Protein AF-A0A950X0Q5-F1 (afdb_monomer_lite)

Foldseek 3Di:
DDFPDVVVQVVCCVPPVDHVVVVDQALVNQLVVLLCVVVVQQAALDPFAPQLSCCSNVVDPFWFQQVPDWDQDPQATAAGDPVPQPDPRHDNDPVCSVPVHPPQQDAQDPLRHSHPRRNRDSDCNGGRCCLVVCPVPDPCSVVSRCCSVPNDGRDHPDPPPPPDPPPVVVVVPDDPDDDDDDDPPPPDD

pLDDT: mean 80.52, std 17.88, range [32.41, 95.5]

Secondary structure (DSSP, 8-state):
-----HHHHHHHHHHH---HHHHS--HHHHHHHHTTHHHHTTTS--SS-HHHHHHHTTS------GGGS--EETTEEEPSSTT---TT-EESSHHHHHHHS-GGGSSEETTEESSGGGTT---HHHHHHHHHTTTT--TTHHHHHHHHHHSPPPPPPS----TT---SSGGGS----------GGG---

Structure (mmCIF, N/CA/C/O backbone):
data_AF-A0A950X0Q5-F1
#
_entry.id   AF-A0A950X0Q5-F1
#
loop_
_atom_site.group_PDB
_atom_site.id
_atom_site.type_symbol
_atom_site.label_atom_id
_atom_site.label_alt_id
_atom_site.label_comp_id
_atom_site.label_asym_id
_atom_site.label_entity_id
_atom_site.label_seq_id
_atom_site.pdbx_PDB_ins_code
_atom_site.Cartn_x
_atom_site.Cartn_y
_atom_site.Cartn_z
_atom_site.occupancy
_atom_site.B_iso_or_equiv
_atom_site.auth_seq_id
_atom_site.auth_comp_id
_atom_site.auth_asym_id
_atom_site.auth_atom_id
_atom_site.pdbx_PDB_model_num
ATOM 1 N N . PRO A 1 1 ? -1.303 -5.803 10.609 1.00 42.00 1 PRO A N 1
ATOM 2 C CA . PRO A 1 1 ? -2.345 -6.532 9.845 1.00 42.00 1 PRO A CA 1
ATOM 3 C C . PRO A 1 1 ? -1.969 -8.013 9.782 1.00 42.00 1 PRO A C 1
ATOM 5 O O . PRO A 1 1 ? -0.996 -8.355 9.118 1.00 42.00 1 PRO A O 1
ATOM 8 N N . GLY A 1 2 ? -2.638 -8.858 10.571 1.00 42.12 2 GLY A N 1
ATOM 9 C CA . GLY A 1 2 ? -2.448 -10.306 10.475 1.00 42.12 2 GLY A CA 1
ATOM 10 C C . GLY A 1 2 ? -2.865 -10.755 9.081 1.00 42.12 2 GLY A C 1
ATOM 11 O O . GLY A 1 2 ? -3.949 -10.391 8.631 1.00 42.12 2 GLY A O 1
ATOM 12 N N . TYR A 1 3 ? -1.973 -11.440 8.375 1.00 54.09 3 TYR A N 1
ATOM 13 C CA . TYR A 1 3 ? -2.259 -11.941 7.036 1.00 54.09 3 TYR A CA 1
ATOM 14 C C . TYR A 1 3 ? -3.270 -13.065 7.119 1.00 54.09 3 TYR A C 1
ATOM 16 O O . TYR A 1 3 ? -3.324 -13.790 8.111 1.00 54.09 3 TYR A O 1
ATOM 24 N N . ASP A 1 4 ? -4.053 -13.176 6.059 1.00 58.44 4 ASP A N 1
ATOM 25 C CA . ASP A 1 4 ? -4.993 -14.250 5.816 1.00 58.44 4 ASP A CA 1
ATOM 26 C C . ASP A 1 4 ? -4.244 -15.591 5.705 1.00 58.44 4 ASP A C 1
ATOM 28 O O . ASP A 1 4 ? -3.868 -16.039 4.625 1.00 58.44 4 ASP A O 1
ATOM 32 N N . TYR A 1 5 ? -3.895 -16.172 6.852 1.00 70.19 5 TYR A N 1
ATOM 33 C CA . TYR A 1 5 ? -3.274 -17.483 6.933 1.00 70.19 5 TYR A CA 1
ATOM 34 C C . TYR A 1 5 ? -4.376 -18.507 7.164 1.00 70.19 5 TYR A C 1
ATOM 36 O O . TYR A 1 5 ? -4.903 -18.610 8.273 1.00 70.19 5 TYR A O 1
ATOM 44 N N . ASP A 1 6 ? -4.670 -19.322 6.153 1.00 74.88 6 ASP A N 1
ATOM 45 C CA . ASP A 1 6 ? -5.678 -20.388 6.238 1.00 74.88 6 ASP A CA 1
ATOM 46 C C . ASP A 1 6 ? -5.452 -21.328 7.424 1.00 74.88 6 ASP A C 1
ATOM 48 O O . ASP A 1 6 ? -6.395 -21.866 8.003 1.00 74.88 6 ASP A O 1
ATOM 52 N N . ALA A 1 7 ? -4.191 -21.547 7.801 1.00 78.88 7 ALA A N 1
ATOM 53 C CA . ALA A 1 7 ? -3.845 -22.308 8.994 1.00 78.88 7 ALA A CA 1
ATOM 54 C C . ALA A 1 7 ? -4.344 -21.612 10.269 1.00 78.88 7 ALA A C 1
ATOM 56 O O . ALA A 1 7 ? -5.014 -22.243 11.075 1.00 78.88 7 ALA A O 1
ATOM 57 N N . ALA A 1 8 ? -4.091 -20.310 10.421 1.00 79.56 8 ALA A N 1
ATOM 58 C CA . ALA A 1 8 ? -4.524 -19.547 11.587 1.00 79.56 8 ALA A CA 1
ATOM 59 C C . ALA A 1 8 ? -6.051 -19.374 11.633 1.00 79.56 8 ALA A C 1
A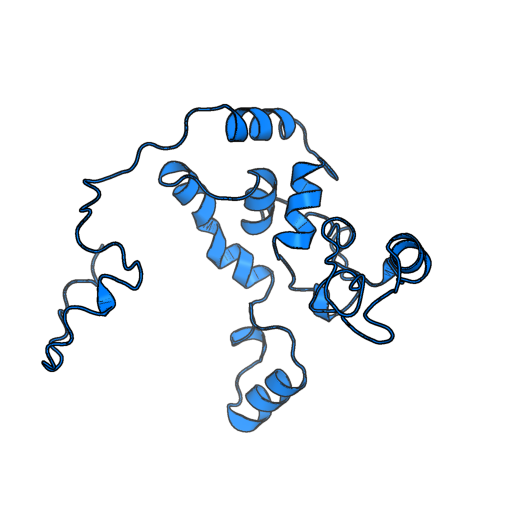TOM 61 O O . ALA A 1 8 ? -6.633 -19.467 12.707 1.00 79.56 8 ALA A O 1
ATOM 62 N N . LYS A 1 9 ? -6.719 -19.192 10.485 1.00 79.81 9 LYS A N 1
ATOM 63 C CA . LYS A 1 9 ? -8.191 -19.161 10.411 1.00 79.81 9 LYS A CA 1
ATOM 64 C C . LYS A 1 9 ? -8.816 -20.473 10.880 1.00 79.81 9 LYS A C 1
ATOM 66 O O . LYS A 1 9 ? -9.698 -20.458 11.736 1.00 79.81 9 LYS A O 1
ATOM 71 N N . ARG A 1 10 ? -8.343 -21.602 10.335 1.00 82.44 10 ARG A N 1
ATOM 72 C CA . ARG A 1 10 ? -8.805 -22.945 10.725 1.00 82.44 10 ARG A CA 1
ATOM 73 C C . ARG A 1 10 ? -8.560 -23.200 12.202 1.00 82.44 10 ARG A C 1
ATOM 75 O O . ARG A 1 10 ? -9.437 -23.704 12.889 1.00 82.44 10 ARG A O 1
ATOM 82 N N . ASP A 1 11 ? -7.396 -22.790 12.682 1.00 84.88 11 ASP A N 1
ATOM 83 C CA . ASP A 1 11 ? -7.005 -22.963 14.066 1.00 84.88 11 ASP A CA 1
ATOM 84 C C . ASP A 1 11 ? -7.860 -22.161 15.054 1.00 84.88 11 ASP A C 1
ATOM 86 O O . ASP A 1 11 ? -8.326 -22.698 16.057 1.00 84.88 11 ASP A O 1
ATOM 90 N N . MET A 1 12 ? -8.113 -20.886 14.747 1.00 82.69 12 MET A N 1
ATOM 91 C CA . MET A 1 12 ? -8.984 -20.007 15.535 1.00 82.69 12 MET A CA 1
ATOM 92 C C . MET A 1 12 ? -10.404 -20.570 15.617 1.00 82.69 12 MET A C 1
ATOM 94 O O . MET A 1 12 ? -10.971 -20.656 16.707 1.00 82.69 12 MET A O 1
ATOM 98 N N . ALA A 1 13 ? -10.951 -21.005 14.478 1.00 85.88 13 ALA A N 1
ATOM 99 C CA . ALA A 1 13 ? -12.279 -21.600 14.421 1.00 85.88 13 ALA A CA 1
ATOM 100 C C . ALA A 1 13 ? -12.339 -22.914 15.216 1.00 85.88 13 ALA A C 1
ATOM 102 O O . ALA A 1 13 ? -13.264 -23.120 15.996 1.00 85.88 13 ALA A O 1
ATOM 103 N N . GLN A 1 14 ? -11.333 -23.781 15.065 1.00 88.50 14 GLN A N 1
ATOM 104 C CA . GLN A 1 14 ? -11.307 -25.097 15.697 1.00 88.50 14 GLN A CA 1
ATOM 105 C C . GLN A 1 14 ? -11.052 -25.035 17.208 1.00 88.50 14 GLN A C 1
ATOM 107 O O . GLN A 1 14 ? -11.706 -25.755 17.959 1.00 88.50 14 GLN A O 1
ATOM 112 N N . ARG A 1 15 ? -10.089 -24.224 17.667 1.00 89.62 15 ARG A N 1
ATOM 113 C CA . ARG A 1 15 ? -9.697 -24.176 19.087 1.00 89.62 15 ARG A CA 1
ATOM 114 C C . ARG A 1 15 ? -10.511 -23.187 19.909 1.00 89.62 15 ARG A C 1
ATOM 116 O O . ARG A 1 15 ? -10.760 -23.458 21.078 1.00 89.62 15 ARG A O 1
ATOM 123 N N . LEU A 1 16 ? -10.857 -22.032 19.339 1.00 88.00 16 LEU A N 1
ATOM 124 C CA . LEU A 1 16 ? -11.474 -20.929 20.084 1.00 88.00 16 LEU A CA 1
ATOM 125 C C . LEU A 1 16 ? -12.934 -20.674 19.696 1.00 88.00 16 LEU A C 1
ATOM 127 O O . LEU A 1 16 ? -13.606 -19.924 20.396 1.00 88.00 16 LEU A O 1
ATOM 131 N N . GLY A 1 17 ? -13.431 -21.253 18.596 1.00 87.75 17 GLY A N 1
ATOM 132 C CA . GLY A 1 17 ? -14.788 -20.989 18.102 1.00 87.75 17 GLY A CA 1
ATOM 133 C C . GLY A 1 17 ? -15.017 -19.529 17.691 1.00 87.75 17 GLY A C 1
ATOM 134 O O . GLY A 1 17 ? -16.158 -19.081 17.615 1.00 87.75 17 GLY A O 1
ATOM 135 N N . ILE A 1 18 ? -13.940 -18.772 17.463 1.00 84.12 18 ILE A N 1
ATOM 136 C CA . ILE A 1 18 ? -13.997 -17.358 17.087 1.00 84.12 18 ILE A CA 1
ATOM 137 C C . ILE A 1 18 ? -14.064 -17.268 15.565 1.00 84.12 18 ILE A C 1
ATOM 139 O O . ILE A 1 18 ? -13.265 -17.896 14.867 1.00 84.12 18 ILE A O 1
ATOM 143 N N . ASP A 1 19 ? -14.989 -16.453 15.053 1.00 81.00 19 ASP A N 1
ATOM 144 C CA . ASP A 1 19 ? -15.024 -16.101 13.635 1.00 81.00 19 ASP A CA 1
ATOM 145 C C . ASP A 1 19 ? -13.694 -15.431 13.241 1.00 81.00 19 ASP A C 1
ATOM 147 O O . ASP A 1 19 ? -13.335 -14.399 13.821 1.00 81.00 19 ASP A O 1
ATOM 151 N N . PRO A 1 20 ? -12.957 -15.960 12.247 1.00 73.56 20 PRO A N 1
ATOM 152 C CA . PRO A 1 20 ? -11.718 -15.350 11.791 1.00 73.56 20 PRO A CA 1
ATOM 153 C C . PRO A 1 20 ? -11.839 -13.860 11.445 1.00 73.56 20 PRO A C 1
ATOM 155 O O . PRO A 1 20 ? -10.871 -13.116 11.625 1.00 73.56 20 PRO A O 1
ATOM 158 N N . SER A 1 21 ? -13.010 -13.390 11.002 1.00 73.38 21 SER A N 1
ATOM 159 C CA . SER A 1 21 ? -13.227 -11.968 10.699 1.00 73.38 21 SER A CA 1
ATOM 160 C C . SER A 1 21 ? -13.093 -11.047 11.924 1.00 73.38 21 SER A C 1
ATOM 162 O O . SER A 1 21 ? -12.737 -9.877 11.776 1.00 73.38 21 SER A O 1
ATOM 164 N N . ALA A 1 22 ? -13.309 -11.574 13.135 1.00 75.44 22 ALA A N 1
ATOM 165 C CA . ALA A 1 22 ? -13.161 -10.842 14.392 1.00 75.44 22 ALA A CA 1
ATOM 166 C C . ALA A 1 22 ? -11.693 -10.685 14.825 1.00 75.44 22 ALA A C 1
ATOM 168 O O . ALA A 1 22 ? -11.366 -9.795 15.611 1.00 75.44 22 ALA A O 1
ATOM 169 N N . PHE A 1 23 ? -10.803 -11.537 14.314 1.00 75.44 23 PHE A N 1
ATOM 170 C CA . PHE A 1 23 ? -9.382 -11.538 14.659 1.00 75.44 23 PHE A CA 1
ATOM 171 C C . PHE A 1 23 ? -8.515 -10.867 13.585 1.00 75.44 23 PHE A C 1
ATOM 173 O O . PHE A 1 23 ? -7.579 -10.123 13.898 1.00 75.44 23 PHE A O 1
ATOM 180 N N . PHE A 1 24 ? -8.817 -11.109 12.308 1.00 78.38 24 PHE A N 1
ATOM 181 C CA . PHE A 1 24 ? -8.060 -10.543 11.198 1.00 78.38 24 PHE A CA 1
ATOM 182 C C . PHE A 1 24 ? -8.489 -9.115 10.876 1.00 78.38 24 PHE A C 1
ATOM 184 O O . PHE A 1 24 ? -9.649 -8.725 10.982 1.00 78.38 24 PHE A O 1
ATOM 191 N N . LEU A 1 25 ? -7.516 -8.310 10.448 1.00 82.81 25 LEU A N 1
ATOM 192 C CA . LEU A 1 25 ? -7.775 -6.931 10.073 1.00 82.81 25 LEU A CA 1
ATOM 193 C C . LEU A 1 25 ? -8.406 -6.892 8.677 1.00 82.81 25 LEU A C 1
ATOM 195 O O . LEU A 1 25 ? -7.700 -6.933 7.672 1.00 82.81 25 LEU A O 1
ATOM 199 N N . THR A 1 26 ? -9.730 -6.794 8.623 1.00 88.75 26 THR A N 1
ATOM 200 C CA . THR A 1 26 ? -10.462 -6.568 7.371 1.00 88.75 26 THR A CA 1
ATOM 201 C C . THR A 1 26 ? -10.236 -5.150 6.842 1.00 88.75 26 THR A C 1
ATOM 203 O O . THR A 1 26 ? -9.905 -4.233 7.609 1.00 88.75 26 THR A O 1
ATOM 206 N N . ARG A 1 27 ? -10.477 -4.926 5.544 1.00 89.81 27 ARG A N 1
ATOM 207 C CA . ARG A 1 27 ? -10.422 -3.584 4.934 1.00 89.81 27 ARG A CA 1
ATOM 208 C C . ARG A 1 27 ? -11.331 -2.595 5.671 1.00 89.81 27 ARG A C 1
ATOM 210 O O . ARG A 1 27 ? -10.893 -1.512 6.047 1.00 89.81 27 ARG A O 1
ATOM 217 N N . ARG A 1 28 ? -12.565 -3.015 5.975 1.00 90.31 28 ARG A N 1
ATOM 218 C CA . ARG A 1 28 ? -13.533 -2.229 6.758 1.00 90.31 28 ARG A CA 1
ATOM 219 C C . ARG A 1 28 ? -12.992 -1.874 8.145 1.00 90.31 28 ARG A C 1
ATOM 221 O O . ARG A 1 28 ? -12.987 -0.703 8.507 1.00 90.31 28 ARG A O 1
ATOM 228 N N . SER A 1 29 ? -12.465 -2.854 8.883 1.00 89.88 29 SER A N 1
ATOM 229 C CA . SER A 1 29 ? -11.899 -2.603 10.218 1.00 89.88 29 SER A CA 1
ATOM 230 C C . SER A 1 29 ? -10.680 -1.672 10.181 1.00 89.88 29 SER A C 1
ATOM 232 O O . SER A 1 29 ? -10.440 -0.917 11.121 1.00 89.88 29 SER A O 1
ATOM 234 N N . THR A 1 30 ? -9.908 -1.696 9.088 1.00 91.50 30 THR A N 1
ATOM 235 C CA . THR A 1 30 ? -8.793 -0.766 8.866 1.00 91.50 30 THR A CA 1
ATOM 236 C C . THR A 1 30 ? -9.320 0.655 8.709 1.00 91.50 30 THR A C 1
ATOM 238 O O . THR A 1 30 ? -8.867 1.549 9.420 1.00 91.50 30 THR A O 1
ATOM 241 N N . ILE A 1 31 ? -10.320 0.853 7.849 1.00 93.38 31 ILE A N 1
ATOM 242 C CA . ILE A 1 31 ? -10.957 2.158 7.635 1.00 93.38 31 ILE A CA 1
ATOM 243 C C . ILE A 1 31 ? -11.521 2.718 8.941 1.00 93.38 31 ILE A C 1
ATOM 245 O O . ILE A 1 31 ? -11.259 3.871 9.275 1.00 93.38 31 ILE A O 1
ATOM 249 N N . GLU A 1 32 ? -12.226 1.898 9.720 1.00 92.75 32 GLU A N 1
ATOM 250 C CA . GLU A 1 32 ? -12.770 2.299 11.023 1.00 92.75 32 GLU A CA 1
ATOM 251 C C . GLU A 1 32 ? -11.665 2.749 11.988 1.00 92.75 32 GLU A C 1
ATOM 253 O O . GLU A 1 32 ? -11.772 3.810 12.605 1.00 92.75 32 GLU A O 1
ATOM 258 N N . LYS A 1 33 ? -10.554 2.003 12.066 1.00 91.06 33 LYS A N 1
ATOM 259 C CA . LYS A 1 33 ? -9.400 2.369 12.906 1.00 91.06 33 LYS A CA 1
ATOM 260 C C . LYS A 1 33 ? -8.751 3.681 12.477 1.00 91.06 33 LYS A C 1
ATOM 262 O O . LYS A 1 33 ? -8.327 4.460 13.329 1.00 91.06 33 LYS A O 1
ATOM 267 N N . PHE A 1 34 ? -8.664 3.932 11.174 1.00 92.12 34 PHE A N 1
ATOM 268 C CA . PHE A 1 34 ? -8.028 5.131 10.635 1.00 92.12 34 PHE A CA 1
ATOM 269 C C . PHE A 1 34 ? -9.000 6.290 10.391 1.00 92.12 34 PHE A C 1
ATOM 271 O O . PHE A 1 34 ? -8.545 7.364 10.005 1.00 92.12 34 PHE A O 1
ATOM 278 N N . ALA A 1 35 ? -10.296 6.155 10.685 1.00 89.88 35 ALA A N 1
ATOM 279 C CA . ALA A 1 35 ? -11.301 7.198 10.450 1.00 89.88 35 ALA A CA 1
ATOM 280 C C . ALA A 1 35 ? -10.929 8.553 11.087 1.00 89.88 35 ALA A C 1
ATOM 282 O O . ALA A 1 35 ? -11.183 9.617 10.520 1.00 89.88 35 ALA A O 1
ATOM 283 N N . THR A 1 36 ? -10.251 8.531 12.240 1.00 85.06 36 THR A N 1
ATOM 284 C CA . THR A 1 36 ? -9.807 9.745 12.946 1.00 85.06 36 THR A CA 1
ATOM 285 C C . THR A 1 36 ? -8.408 10.230 12.544 1.00 85.06 36 THR A C 1
ATOM 287 O O . THR A 1 36 ? -7.989 11.301 12.996 1.00 85.06 36 THR A O 1
ATOM 290 N N . ALA A 1 37 ? -7.700 9.533 11.647 1.00 84.81 37 ALA A N 1
ATOM 291 C CA . ALA A 1 37 ? -6.312 9.830 11.274 1.00 84.81 37 ALA A CA 1
ATOM 292 C C . ALA A 1 37 ? -6.134 11.238 10.683 1.00 84.81 37 ALA A C 1
ATOM 294 O O . ALA A 1 37 ? -5.124 11.902 10.922 1.00 84.81 37 ALA A O 1
ATOM 295 N N . LYS A 1 38 ? -7.153 11.771 9.998 1.00 77.56 38 LYS A N 1
ATOM 296 C CA . LYS A 1 38 ? -7.141 13.158 9.500 1.00 77.56 38 LYS A CA 1
ATOM 297 C C . LYS A 1 38 ? -6.983 14.185 10.629 1.00 77.56 38 LYS A C 1
ATOM 299 O O . LYS A 1 38 ? -6.347 15.222 10.442 1.00 77.56 38 LYS A O 1
ATOM 304 N N . SER A 1 39 ? -7.535 13.905 11.811 1.00 83.81 39 SER A N 1
ATOM 305 C CA . SER A 1 39 ? -7.371 14.767 12.988 1.00 83.81 39 SER A CA 1
ATOM 306 C C . SER A 1 39 ? -5.938 14.734 13.528 1.00 83.81 39 SER A C 1
ATOM 308 O O . SER A 1 39 ? -5.448 15.750 14.027 1.00 83.81 39 SER A O 1
ATOM 310 N N . TRP A 1 40 ? -5.240 13.606 13.370 1.00 85.56 40 TRP A N 1
ATOM 311 C CA . TRP A 1 40 ? -3.844 13.448 13.771 1.00 85.56 40 TRP A CA 1
ATOM 312 C C . TRP A 1 40 ? -2.914 14.258 12.877 1.00 85.56 40 TRP A C 1
ATOM 314 O O . TRP A 1 40 ? -1.998 14.879 13.399 1.00 85.56 40 TRP A O 1
ATOM 324 N N . GLY A 1 41 ? -3.209 14.379 11.579 1.00 83.06 41 GLY A N 1
ATOM 325 C CA . GLY A 1 41 ? -2.459 15.243 10.654 1.00 83.06 41 GLY A CA 1
ATOM 326 C C . GLY A 1 41 ? -2.468 16.734 11.021 1.00 83.06 41 GLY A C 1
ATOM 327 O O . GLY A 1 41 ? -1.627 17.488 10.547 1.00 83.06 41 GLY A O 1
ATOM 328 N N . ARG A 1 42 ? -3.383 17.176 11.898 1.00 83.31 42 ARG A N 1
ATOM 329 C CA . ARG A 1 42 ? -3.377 18.535 12.478 1.00 83.31 42 ARG A CA 1
ATOM 330 C C . ARG A 1 42 ? -2.486 18.664 13.714 1.00 83.31 42 ARG A C 1
ATOM 332 O O . ARG A 1 42 ? -2.220 19.780 14.150 1.00 83.31 42 ARG A O 1
ATOM 339 N N . ARG A 1 43 ? -2.104 17.542 14.325 1.00 85.00 43 ARG A N 1
ATOM 340 C CA . ARG A 1 43 ? -1.319 17.469 15.566 1.00 85.00 43 ARG A CA 1
ATOM 341 C C . ARG A 1 43 ? 0.115 17.008 15.305 1.00 85.00 43 ARG A C 1
ATOM 343 O O . ARG A 1 43 ? 1.017 17.447 16.006 1.00 85.00 43 ARG A O 1
ATOM 350 N N . PHE A 1 44 ? 0.311 16.157 14.300 1.00 86.69 44 PHE A N 1
ATOM 351 C CA . PHE A 1 44 ? 1.565 15.474 14.011 1.00 86.69 44 PHE A CA 1
ATOM 352 C C . PHE A 1 44 ? 1.882 15.506 12.511 1.00 86.69 44 PHE A C 1
ATOM 354 O O . PHE A 1 44 ? 0.963 15.428 11.688 1.00 86.69 44 PHE A O 1
ATOM 361 N N . PRO A 1 45 ? 3.171 15.574 12.133 1.00 86.25 45 PRO A N 1
ATOM 362 C CA . PRO A 1 45 ? 3.595 15.352 10.759 1.00 86.25 45 PRO A CA 1
ATOM 363 C C . PRO A 1 45 ? 3.462 13.859 10.427 1.00 86.25 45 PRO A C 1
ATOM 365 O O . PRO A 1 45 ? 4.327 13.055 10.765 1.00 86.25 45 PRO A O 1
ATOM 368 N N . LEU A 1 46 ? 2.352 13.477 9.797 1.00 87.12 46 LEU A N 1
ATOM 369 C CA . LEU A 1 46 ? 2.140 12.100 9.358 1.00 87.12 46 LEU A CA 1
ATOM 370 C C . LEU A 1 46 ? 3.009 11.769 8.137 1.00 87.12 46 LEU A C 1
ATOM 372 O O . LEU A 1 46 ? 3.200 12.607 7.254 1.00 87.12 46 LEU A O 1
ATOM 376 N N . PHE A 1 47 ? 3.495 10.530 8.085 1.00 87.88 47 PHE A N 1
ATOM 377 C CA . PHE A 1 47 ? 4.174 9.973 6.915 1.00 87.88 47 PHE A CA 1
ATOM 378 C C . PHE A 1 47 ? 3.156 9.462 5.891 1.00 87.88 47 PHE A C 1
ATOM 380 O O . PHE A 1 47 ? 2.127 8.910 6.268 1.00 87.88 47 PHE A O 1
ATOM 387 N N . GLY A 1 48 ? 3.451 9.626 4.604 1.00 89.69 48 GLY A N 1
ATOM 388 C CA . GLY A 1 48 ? 2.562 9.245 3.504 1.00 89.69 48 GLY A CA 1
ATOM 389 C C . GLY A 1 48 ? 1.725 10.409 2.971 1.00 89.69 48 GLY A C 1
ATOM 390 O O . GLY A 1 48 ? 1.360 11.333 3.706 1.00 89.69 48 GLY A O 1
ATOM 391 N N . THR A 1 49 ? 1.441 10.369 1.675 1.00 92.88 49 THR A N 1
ATOM 392 C CA . THR A 1 49 ? 0.708 11.405 0.944 1.00 92.88 49 THR A CA 1
ATOM 393 C C . THR A 1 49 ? -0.710 11.603 1.491 1.00 92.88 49 THR A C 1
ATOM 395 O O . THR A 1 49 ? -1.353 10.651 1.944 1.00 92.88 49 THR A O 1
ATOM 398 N N . PRO A 1 50 ? -1.282 12.821 1.397 1.00 92.75 50 PRO A N 1
ATOM 399 C CA . PRO A 1 50 ? -2.673 13.065 1.785 1.00 92.75 50 PRO A CA 1
ATOM 400 C C . PRO A 1 50 ? -3.666 12.140 1.070 1.00 92.75 50 PRO A C 1
ATOM 402 O O . PRO A 1 50 ? -4.684 11.765 1.643 1.00 92.75 50 PRO A O 1
ATOM 405 N N . ILE A 1 51 ? -3.352 11.744 -0.164 1.00 95.12 51 ILE A N 1
ATOM 406 C CA . ILE A 1 51 ? -4.174 10.856 -0.985 1.00 95.12 51 ILE A CA 1
ATOM 407 C C . ILE A 1 51 ? -4.184 9.433 -0.406 1.00 95.12 51 ILE A C 1
ATOM 409 O O . ILE A 1 51 ? -5.245 8.816 -0.319 1.00 95.12 51 ILE A O 1
ATOM 413 N N . TYR A 1 52 ? -3.039 8.918 0.046 1.00 94.94 52 TYR A N 1
ATOM 414 C CA . TYR A 1 52 ? -2.989 7.628 0.734 1.00 94.94 52 TYR A CA 1
ATOM 415 C C . TYR A 1 52 ? -3.738 7.658 2.074 1.00 94.94 52 TYR A C 1
ATOM 417 O O . TYR A 1 52 ? -4.422 6.699 2.428 1.00 94.94 52 TYR A O 1
ATOM 425 N N . TRP A 1 53 ? -3.715 8.782 2.793 1.00 93.88 53 TRP A N 1
ATOM 426 C CA . TRP A 1 53 ? -4.538 8.945 3.996 1.00 93.88 53 TRP A CA 1
ATOM 427 C C . TRP A 1 53 ? -6.039 8.991 3.694 1.00 93.88 53 TRP A C 1
ATOM 429 O O . TRP A 1 53 ? -6.833 8.427 4.447 1.00 93.88 53 TRP A O 1
ATOM 439 N N . GLU A 1 54 ? -6.454 9.613 2.588 1.00 94.19 54 GLU A N 1
ATOM 440 C CA . GLU A 1 54 ? -7.844 9.545 2.112 1.00 94.19 54 GLU A CA 1
ATOM 441 C C . GLU A 1 54 ? -8.265 8.105 1.808 1.00 94.19 54 GLU A C 1
ATOM 443 O O . GLU A 1 54 ? -9.391 7.722 2.112 1.00 94.19 54 GLU A O 1
ATOM 448 N N . PHE A 1 55 ? -7.355 7.298 1.268 1.00 95.06 55 PHE A N 1
ATOM 449 C CA . PHE A 1 55 ? -7.577 5.874 1.051 1.00 95.06 55 PHE A CA 1
ATOM 450 C C . PHE A 1 55 ? -7.721 5.094 2.364 1.00 95.06 55 PHE A C 1
ATOM 452 O O . PHE A 1 55 ? -8.712 4.395 2.560 1.00 95.06 55 PHE A O 1
ATOM 459 N N . LEU A 1 56 ? -6.790 5.274 3.308 1.00 94.50 56 LEU A N 1
ATOM 460 C CA . LEU A 1 56 ? -6.845 4.619 4.622 1.00 94.50 56 LEU A CA 1
ATOM 461 C C . LEU A 1 56 ? -8.095 4.982 5.426 1.00 94.50 56 LEU A C 1
ATOM 463 O O . LEU A 1 56 ? -8.58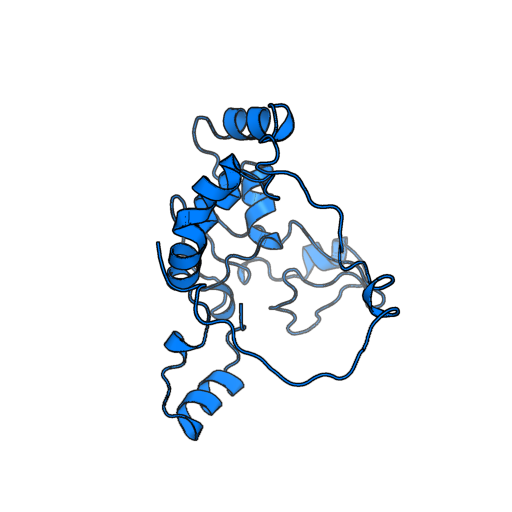6 4.166 6.193 1.00 94.50 56 LEU A O 1
ATOM 467 N N . THR A 1 57 ? -8.606 6.198 5.250 1.00 93.75 57 THR A N 1
ATOM 468 C CA . THR A 1 57 ? -9.823 6.690 5.915 1.00 93.75 57 THR A CA 1
ATOM 469 C C . THR A 1 57 ? -11.106 6.345 5.152 1.00 93.75 57 THR A C 1
ATOM 471 O O . THR A 1 57 ? -12.183 6.747 5.582 1.00 93.75 57 THR A O 1
ATOM 474 N N . GLY A 1 58 ? -11.019 5.622 4.029 1.00 93.62 58 GLY A N 1
ATOM 475 C CA . GLY A 1 58 ? -12.177 5.199 3.234 1.00 93.62 58 GLY A CA 1
ATOM 476 C C . GLY A 1 58 ? -12.826 6.298 2.384 1.00 93.62 58 GLY A C 1
ATOM 477 O O . GLY A 1 58 ? -13.879 6.074 1.799 1.00 93.62 58 GLY A O 1
ATOM 478 N N . ASN A 1 59 ? -12.209 7.478 2.262 1.00 93.38 59 ASN A N 1
ATOM 479 C CA . ASN A 1 59 ? -12.714 8.582 1.428 1.00 93.38 59 ASN A CA 1
ATOM 480 C C . ASN A 1 59 ? -12.499 8.349 -0.083 1.00 93.38 59 ASN A C 1
ATOM 482 O O . ASN A 1 59 ? -13.008 9.090 -0.935 1.00 93.38 59 ASN A O 1
ATOM 486 N N . ARG A 1 60 ? -11.695 7.345 -0.436 1.00 92.94 60 ARG A N 1
ATOM 487 C CA . ARG A 1 60 ? -11.450 6.912 -1.811 1.00 92.94 60 ARG A CA 1
ATOM 488 C C . ARG A 1 60 ? -10.931 5.486 -1.836 1.00 92.94 60 ARG A C 1
ATOM 490 O O . ARG A 1 60 ? -10.327 5.039 -0.868 1.00 92.94 60 ARG A O 1
ATOM 497 N N . ASP A 1 61 ? -11.086 4.836 -2.979 1.00 93.56 61 ASP A N 1
ATOM 498 C CA . ASP A 1 61 ? -10.352 3.616 -3.285 1.00 93.56 61 ASP A CA 1
ATOM 499 C C . ASP A 1 61 ? -9.155 3.935 -4.191 1.00 93.56 61 ASP A C 1
ATOM 501 O O . ASP A 1 61 ? -9.151 4.946 -4.905 1.00 93.56 61 ASP A O 1
ATOM 505 N N . LEU A 1 62 ? -8.121 3.103 -4.111 1.00 95.25 62 LEU A N 1
ATOM 506 C CA . LEU A 1 62 ? -6.908 3.195 -4.917 1.00 95.25 62 LEU A CA 1
ATOM 507 C C . LEU A 1 62 ? -6.581 1.811 -5.466 1.00 95.25 62 LEU A C 1
ATOM 509 O O . LEU A 1 62 ? -6.762 0.808 -4.781 1.00 95.25 62 LEU A O 1
ATOM 513 N N . THR A 1 63 ? -6.035 1.773 -6.674 1.00 95.06 63 THR A N 1
ATOM 514 C CA . THR A 1 63 ? -5.482 0.568 -7.285 1.00 95.06 63 THR A CA 1
ATOM 515 C C . THR A 1 63 ? -4.087 0.305 -6.726 1.00 95.06 63 THR A C 1
ATOM 517 O O . THR A 1 63 ? -3.282 1.222 -6.565 1.00 95.06 63 THR A O 1
ATOM 520 N N . CYS A 1 64 ? -3.778 -0.951 -6.419 1.00 93.56 64 CYS A N 1
ATOM 521 C CA . CYS A 1 64 ? -2.457 -1.345 -5.938 1.00 93.56 64 CYS A CA 1
ATOM 522 C C . CYS A 1 64 ? -1.409 -1.248 -7.061 1.00 93.56 64 CYS A C 1
ATOM 524 O O . CYS A 1 64 ? -1.558 -1.866 -8.112 1.00 93.56 64 CYS A O 1
ATOM 526 N N . SER A 1 65 ? -0.311 -0.531 -6.821 1.00 93.25 65 SER A N 1
ATOM 527 C CA . SER A 1 65 ? 0.867 -0.500 -7.696 1.00 93.25 65 SER A CA 1
ATOM 528 C C . SER A 1 65 ? 1.946 -1.448 -7.168 1.00 93.25 65 SER A C 1
ATOM 530 O O . SER A 1 65 ? 3.007 -1.017 -6.720 1.00 93.25 65 SER A O 1
ATOM 532 N N . ALA A 1 66 ? 1.679 -2.758 -7.201 1.00 89.25 66 ALA A N 1
ATOM 533 C CA . ALA A 1 66 ? 2.574 -3.781 -6.639 1.00 89.25 66 ALA A CA 1
ATOM 534 C C . ALA A 1 66 ? 4.001 -3.757 -7.233 1.00 89.25 66 ALA A C 1
ATOM 536 O O . ALA A 1 66 ? 4.963 -4.131 -6.565 1.00 89.25 66 ALA A O 1
ATOM 537 N N . TRP A 1 67 ? 4.140 -3.270 -8.467 1.00 87.38 67 TRP A N 1
ATOM 538 C CA . TRP A 1 67 ? 5.394 -3.109 -9.209 1.00 87.38 67 TRP A CA 1
ATOM 539 C C . TRP A 1 67 ? 6.269 -1.938 -8.746 1.00 87.38 67 TRP A C 1
ATOM 541 O O . TRP A 1 67 ? 7.420 -1.849 -9.164 1.00 87.38 67 TRP A O 1
ATOM 551 N N . ALA A 1 68 ? 5.755 -1.018 -7.926 1.00 89.44 68 ALA A N 1
ATOM 552 C CA . ALA A 1 68 ? 6.423 0.260 -7.687 1.00 89.44 68 ALA A CA 1
ATOM 553 C C . ALA A 1 68 ? 7.576 0.198 -6.672 1.00 89.44 68 ALA A C 1
ATOM 555 O O . ALA A 1 68 ? 8.457 1.054 -6.704 1.00 89.44 68 ALA A O 1
ATOM 556 N N . ILE A 1 69 ? 7.586 -0.796 -5.775 1.00 87.62 69 ILE A N 1
ATOM 557 C CA . ILE A 1 69 ? 8.632 -0.954 -4.747 1.00 87.62 69 ILE A CA 1
ATOM 558 C C . ILE A 1 69 ? 9.174 -2.398 -4.751 1.00 87.62 69 ILE A C 1
ATOM 560 O O . ILE A 1 69 ? 8.958 -3.153 -3.797 1.00 87.62 69 ILE A O 1
ATOM 564 N N . PRO A 1 70 ? 9.859 -2.829 -5.827 1.00 87.75 70 PRO A N 1
ATOM 565 C CA . PRO A 1 70 ? 10.531 -4.120 -5.848 1.00 87.75 70 PRO A CA 1
ATOM 566 C C . PRO A 1 70 ? 11.767 -4.078 -4.943 1.00 87.75 70 PRO A C 1
ATOM 568 O O . PRO A 1 70 ? 12.465 -3.070 -4.850 1.00 87.75 70 PRO A O 1
ATOM 571 N N . THR A 1 71 ? 12.053 -5.186 -4.261 1.00 89.56 71 THR A N 1
ATOM 572 C CA . THR A 1 71 ? 13.194 -5.289 -3.336 1.00 89.56 71 THR A CA 1
ATOM 573 C C . THR A 1 71 ? 14.264 -6.203 -3.918 1.00 89.56 71 THR A C 1
ATOM 575 O O . THR A 1 71 ? 13.961 -7.327 -4.312 1.00 89.56 71 THR A O 1
ATOM 578 N N . ARG A 1 72 ? 15.528 -5.768 -3.907 1.00 91.94 72 ARG A N 1
ATOM 579 C CA . ARG A 1 72 ? 16.684 -6.628 -4.198 1.00 91.94 72 ARG A CA 1
ATOM 580 C C . ARG A 1 72 ? 17.351 -7.059 -2.893 1.00 91.94 72 ARG A C 1
ATOM 582 O O . ARG A 1 72 ? 17.641 -6.221 -2.046 1.00 91.94 72 ARG A O 1
ATOM 589 N N . ASN A 1 73 ? 17.599 -8.352 -2.734 1.00 91.62 73 ASN A N 1
ATOM 590 C CA . ASN A 1 73 ? 18.322 -8.928 -1.598 1.00 91.62 73 ASN A CA 1
ATOM 591 C C . ASN A 1 73 ? 19.387 -9.926 -2.090 1.00 91.62 73 ASN A C 1
ATOM 593 O O . ASN A 1 73 ? 19.643 -10.022 -3.291 1.00 91.62 73 ASN A O 1
ATOM 597 N N . VAL A 1 74 ? 20.017 -10.659 -1.166 1.00 93.75 74 VAL A N 1
ATOM 598 C CA . VAL A 1 74 ? 21.079 -11.639 -1.472 1.00 93.75 74 VAL A CA 1
ATOM 599 C C . VAL A 1 74 ? 20.634 -12.761 -2.419 1.00 93.75 74 VAL A C 1
ATOM 601 O O . VAL A 1 74 ? 21.463 -13.300 -3.139 1.00 93.75 74 VAL A O 1
ATOM 604 N N . MET A 1 75 ? 19.336 -13.070 -2.469 1.00 91.19 75 MET A N 1
ATOM 605 C CA . MET A 1 75 ? 18.757 -14.068 -3.375 1.00 91.19 75 MET A CA 1
ATOM 606 C C . MET A 1 75 ? 18.369 -13.479 -4.744 1.00 91.19 75 MET A C 1
ATOM 608 O O . MET A 1 75 ? 17.868 -14.203 -5.597 1.00 91.19 75 MET A O 1
ATOM 612 N N . GLY A 1 76 ? 18.571 -12.175 -4.968 1.00 93.38 76 GLY A N 1
ATOM 613 C CA . GLY A 1 76 ? 18.230 -11.478 -6.211 1.00 93.38 76 GLY A CA 1
ATOM 614 C C . GLY A 1 76 ? 17.067 -10.493 -6.069 1.00 93.38 76 GLY A C 1
ATOM 615 O O . GLY A 1 76 ? 16.785 -9.967 -4.988 1.00 93.38 76 GLY A O 1
ATOM 616 N N . TRP A 1 77 ? 16.412 -10.197 -7.189 1.00 93.31 77 TRP A N 1
ATOM 617 C CA . TRP A 1 77 ? 15.229 -9.341 -7.271 1.00 93.31 77 TRP A CA 1
ATOM 618 C C . TRP A 1 77 ? 13.995 -10.109 -6.838 1.00 93.31 77 TRP A C 1
ATOM 620 O O . TRP A 1 77 ? 13.612 -11.070 -7.487 1.00 93.31 77 TRP A O 1
ATOM 630 N N . LYS A 1 78 ? 13.366 -9.703 -5.743 1.00 90.81 78 LYS A N 1
ATOM 631 C CA . LYS A 1 78 ? 12.173 -10.361 -5.219 1.00 90.81 78 LYS A CA 1
ATOM 632 C C . LYS A 1 78 ? 10.941 -9.990 -6.050 1.00 90.81 78 LYS A C 1
ATOM 634 O O . LYS A 1 78 ? 10.763 -8.818 -6.378 1.00 90.81 78 LYS A O 1
ATOM 639 N N . ALA A 1 79 ? 10.070 -10.967 -6.302 1.00 88.94 79 ALA A N 1
ATOM 640 C CA . ALA A 1 79 ? 8.729 -10.744 -6.837 1.00 88.94 79 ALA A CA 1
ATOM 641 C C . ALA A 1 79 ? 7.978 -9.651 -6.037 1.00 88.94 79 ALA A C 1
ATOM 643 O O . ALA A 1 79 ? 8.204 -9.506 -4.826 1.00 88.94 79 ALA A O 1
ATOM 644 N N . PRO A 1 80 ? 7.100 -8.868 -6.688 1.00 85.06 80 PRO A N 1
ATOM 645 C CA . PRO A 1 80 ? 6.354 -7.801 -6.026 1.00 85.06 80 PRO A CA 1
ATOM 646 C C . PRO A 1 80 ? 5.513 -8.349 -4.869 1.00 85.06 80 PRO A C 1
ATOM 648 O O . PRO A 1 80 ? 4.994 -9.457 -4.940 1.00 85.06 80 PRO A O 1
ATOM 651 N N . CYS A 1 81 ? 5.335 -7.538 -3.822 1.00 82.00 81 CYS A N 1
ATOM 652 C CA . CYS A 1 81 ? 4.579 -7.888 -2.616 1.00 82.00 81 CYS A CA 1
ATOM 653 C C . CYS A 1 81 ? 5.194 -9.054 -1.810 1.00 82.00 81 CYS A C 1
ATOM 655 O O . CYS A 1 81 ? 5.075 -10.233 -2.135 1.00 82.00 81 CYS A O 1
ATOM 657 N N . TYR A 1 82 ? 5.793 -8.727 -0.662 1.00 74.12 82 TYR A N 1
ATOM 658 C CA . TYR A 1 82 ? 6.415 -9.707 0.235 1.00 74.12 82 TYR A CA 1
ATOM 659 C C . TYR A 1 82 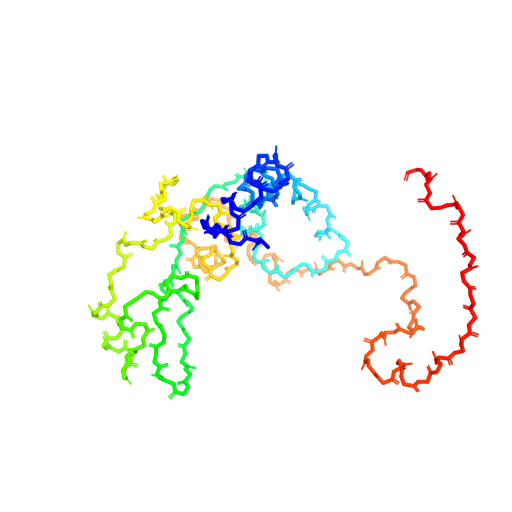? 5.451 -10.760 0.803 1.00 74.12 82 TYR A C 1
ATOM 661 O O . TYR A 1 8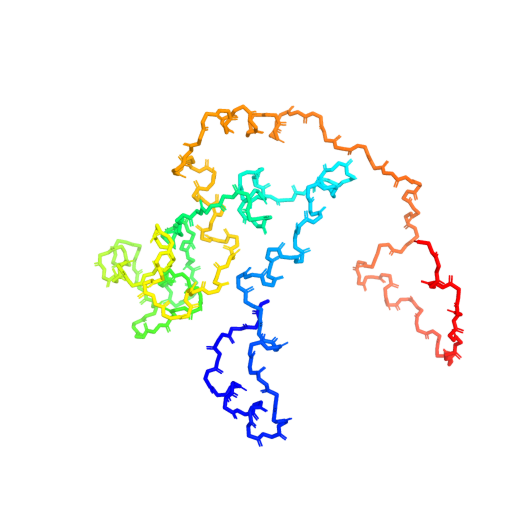2 ? 5.911 -11.772 1.323 1.00 74.12 82 TYR A O 1
ATOM 669 N N . PHE A 1 83 ? 4.143 -10.555 0.647 1.00 74.06 83 PHE A N 1
ATOM 670 C CA . PHE A 1 83 ? 3.087 -11.488 1.045 1.00 74.06 83 PHE A CA 1
ATOM 671 C C . PHE A 1 83 ? 2.721 -12.528 -0.008 1.00 74.06 83 PHE A C 1
ATOM 673 O O . PHE A 1 83 ? 2.061 -13.506 0.315 1.00 74.06 83 PHE A O 1
ATOM 680 N N . LEU A 1 84 ? 3.122 -12.309 -1.259 1.00 79.44 84 LEU A N 1
ATOM 681 C CA . LEU A 1 84 ? 2.720 -13.107 -2.418 1.00 79.44 84 LEU A CA 1
ATOM 682 C C . LEU A 1 84 ? 3.947 -13.719 -3.095 1.00 79.44 84 LEU A C 1
ATOM 684 O O . LEU A 1 84 ? 4.116 -13.672 -4.313 1.00 79.44 84 LEU A O 1
ATOM 688 N N . THR A 1 85 ? 4.866 -14.230 -2.277 1.00 76.00 85 THR A N 1
ATOM 689 C CA . THR A 1 85 ? 6.111 -14.838 -2.759 1.00 76.00 85 THR A CA 1
ATOM 690 C C . THR A 1 85 ? 5.905 -16.326 -2.986 1.00 76.00 85 THR A C 1
ATOM 692 O O . THR A 1 85 ? 6.442 -17.151 -2.252 1.00 76.00 85 THR A O 1
ATOM 695 N N . ASP A 1 86 ? 5.118 -16.650 -4.004 1.00 74.12 86 ASP A N 1
ATOM 696 C CA . ASP A 1 86 ? 4.914 -18.028 -4.434 1.00 74.12 86 ASP A CA 1
ATOM 697 C C . ASP A 1 86 ? 5.844 -18.355 -5.618 1.00 74.12 86 ASP A C 1
ATOM 699 O O . ASP A 1 86 ? 6.230 -17.477 -6.396 1.00 74.12 86 ASP A O 1
ATOM 703 N N . GLY A 1 87 ? 6.200 -19.631 -5.782 1.00 75.88 87 GLY A N 1
ATOM 704 C CA . GLY A 1 87 ? 6.988 -20.102 -6.925 1.00 75.88 87 GLY A CA 1
ATOM 705 C C . GLY A 1 87 ? 8.436 -19.599 -6.931 1.00 75.88 87 GLY A C 1
ATOM 706 O O . GLY A 1 87 ? 9.135 -19.707 -5.926 1.00 75.88 87 GLY A O 1
ATOM 707 N N . LYS A 1 88 ? 8.899 -19.078 -8.081 1.00 78.81 88 LYS A N 1
ATOM 708 C CA . LYS A 1 88 ? 10.298 -18.658 -8.304 1.00 78.81 88 LYS A CA 1
ATOM 709 C C . LYS A 1 88 ? 10.749 -17.597 -7.299 1.00 78.81 88 LYS A C 1
ATOM 711 O O . LYS A 1 88 ? 11.881 -17.666 -6.839 1.00 78.81 88 LYS A O 1
ATOM 716 N N . GLY A 1 89 ? 9.860 -16.669 -6.923 1.00 84.44 89 GLY A N 1
ATOM 717 C CA . GLY A 1 89 ? 10.013 -15.727 -5.803 1.00 84.44 89 GLY A CA 1
ATOM 718 C C . GLY A 1 89 ? 11.122 -14.671 -5.935 1.00 84.44 89 GLY A C 1
ATOM 719 O O . GLY A 1 89 ? 10.949 -13.548 -5.452 1.00 84.44 89 GLY A O 1
ATOM 720 N N . HIS A 1 90 ? 12.219 -14.997 -6.617 1.00 91.88 90 HIS A N 1
ATOM 721 C CA . HIS A 1 90 ? 13.398 -14.178 -6.834 1.00 91.88 90 HIS A CA 1
ATOM 722 C C . HIS A 1 90 ? 13.967 -14.388 -8.241 1.00 91.88 90 HIS A C 1
ATOM 724 O O . HIS A 1 90 ? 13.931 -15.485 -8.793 1.00 91.88 90 HIS A O 1
ATOM 730 N N . TYR A 1 91 ? 14.523 -13.325 -8.809 1.00 93.38 91 TYR A N 1
ATOM 731 C CA . TYR A 1 91 ? 15.026 -13.265 -10.178 1.00 93.38 91 TYR A CA 1
ATOM 732 C C . TYR A 1 91 ? 16.465 -12.749 -10.181 1.00 93.38 91 TYR A C 1
ATOM 734 O O . TYR A 1 91 ? 16.833 -11.890 -9.372 1.00 93.38 91 TYR A O 1
ATOM 742 N N . GLY A 1 92 ? 17.296 -13.251 -11.092 1.00 94.69 92 GLY A N 1
ATOM 743 C CA . GLY A 1 92 ? 18.709 -12.879 -11.170 1.00 94.69 92 GLY A CA 1
ATOM 744 C C . GLY A 1 92 ? 18.909 -11.426 -11.602 1.00 94.69 92 GLY A C 1
ATOM 745 O O . GLY A 1 92 ? 19.841 -10.759 -11.148 1.00 94.69 92 GLY A O 1
ATOM 746 N N . SER A 1 93 ? 17.995 -10.896 -12.419 1.00 94.50 93 SER A N 1
ATOM 747 C CA . SER A 1 93 ? 18.025 -9.504 -12.877 1.00 94.50 93 SER A CA 1
ATOM 748 C C . SER A 1 93 ? 16.670 -8.801 -12.766 1.00 94.50 93 SER A C 1
ATOM 750 O O . SER A 1 93 ? 15.616 -9.429 -12.695 1.00 94.50 93 SER A O 1
ATOM 752 N N . TYR A 1 94 ? 16.704 -7.466 -12.779 1.00 92.94 94 TYR A N 1
ATOM 753 C CA . TYR A 1 94 ? 15.493 -6.647 -12.761 1.00 92.94 94 TYR A CA 1
ATOM 754 C C . TYR A 1 94 ? 14.643 -6.871 -14.018 1.00 92.94 94 TYR A C 1
ATOM 756 O O . TYR A 1 94 ? 13.427 -6.993 -13.931 1.00 92.94 94 TYR A O 1
ATOM 764 N N . ALA A 1 95 ? 15.289 -6.974 -15.183 1.00 94.44 95 ALA A N 1
ATOM 765 C CA . ALA A 1 95 ? 14.614 -7.216 -16.455 1.00 94.44 95 ALA A CA 1
ATOM 766 C C . ALA A 1 95 ? 13.909 -8.581 -16.484 1.00 94.44 95 ALA A C 1
ATOM 768 O O . ALA A 1 95 ? 12.783 -8.684 -16.961 1.00 94.44 95 ALA A O 1
ATOM 769 N N . GLU A 1 96 ? 14.551 -9.611 -15.931 1.00 94.19 96 GLU A N 1
ATOM 770 C CA . GLU A 1 96 ? 13.960 -10.941 -15.779 1.00 94.19 96 GLU A CA 1
ATOM 771 C C . GLU A 1 96 ? 12.727 -10.900 -14.870 1.00 94.19 96 GLU A C 1
ATOM 773 O O . GLU A 1 96 ? 11.681 -11.410 -15.251 1.00 94.19 96 GLU A O 1
ATOM 778 N N . MET A 1 97 ? 12.804 -10.212 -13.724 1.00 92.62 97 MET A N 1
ATOM 779 C CA . MET A 1 97 ? 11.643 -10.007 -12.850 1.00 92.62 97 MET A CA 1
ATOM 780 C C . MET A 1 97 ? 10.490 -9.315 -13.586 1.00 92.62 97 MET A C 1
ATOM 782 O O . MET A 1 97 ? 9.350 -9.748 -13.478 1.00 92.62 97 MET A O 1
ATOM 786 N N . LEU A 1 98 ? 10.767 -8.246 -14.340 1.00 91.25 98 LEU A N 1
ATOM 787 C CA . LEU A 1 98 ? 9.730 -7.533 -15.091 1.00 91.25 98 LEU A CA 1
ATOM 788 C C . LEU A 1 98 ? 9.025 -8.415 -16.125 1.00 91.25 98 LEU A C 1
ATOM 790 O O . LEU A 1 98 ? 7.827 -8.244 -16.340 1.00 91.25 98 LEU A O 1
ATOM 794 N N . LYS A 1 99 ? 9.760 -9.340 -16.746 1.00 92.88 99 LYS A N 1
ATOM 795 C CA . LYS A 1 99 ? 9.250 -10.232 -17.789 1.00 92.88 99 LYS A CA 1
ATOM 796 C C . LYS A 1 99 ? 8.502 -11.444 -17.230 1.00 92.88 99 LYS A C 1
ATOM 798 O O . LYS A 1 99 ? 7.468 -11.811 -17.775 1.00 92.88 99 LYS A O 1
ATOM 803 N N . ASP A 1 100 ? 9.053 -12.077 -16.199 1.00 92.00 100 ASP A N 1
ATOM 804 C CA . ASP A 1 100 ? 8.608 -13.394 -15.732 1.00 92.00 100 ASP A CA 1
ATOM 805 C C . ASP A 1 100 ? 7.525 -13.313 -14.642 1.00 92.00 100 ASP A C 1
ATOM 807 O O . ASP A 1 100 ? 6.822 -14.295 -14.401 1.00 92.00 100 ASP A O 1
ATOM 811 N N . VAL A 1 101 ? 7.395 -12.175 -13.948 1.00 90.94 101 VAL A N 1
ATOM 812 C CA . VAL A 1 101 ? 6.341 -11.981 -12.942 1.00 90.94 101 VAL A CA 1
ATOM 813 C C . VAL A 1 101 ? 4.974 -11.898 -13.621 1.00 90.94 101 VAL A C 1
ATOM 815 O O . VAL A 1 101 ? 4.753 -11.085 -14.513 1.00 90.94 101 VAL A O 1
ATOM 818 N N . ASP A 1 102 ? 4.026 -12.689 -13.122 1.00 90.31 102 ASP A N 1
ATOM 819 C CA . ASP A 1 102 ? 2.616 -12.609 -13.501 1.00 90.31 102 ASP A CA 1
ATOM 820 C C . ASP A 1 102 ? 1.924 -11.433 -12.789 1.00 90.31 102 ASP A C 1
ATOM 822 O O . ASP A 1 102 ? 1.350 -11.575 -11.707 1.00 90.31 102 ASP A O 1
ATOM 826 N N . TRP A 1 103 ? 2.026 -10.241 -13.377 1.00 88.50 103 TRP A N 1
ATOM 827 C CA . TRP A 1 103 ? 1.529 -8.990 -12.794 1.00 88.50 103 TRP A CA 1
ATOM 828 C C . TRP A 1 103 ? 0.011 -8.959 -12.574 1.00 88.50 103 TRP A C 1
ATOM 830 O O . TRP A 1 103 ? -0.452 -8.255 -11.672 1.00 88.50 103 TRP A O 1
ATOM 840 N N . ASP A 1 104 ? -0.753 -9.744 -13.333 1.00 89.62 104 ASP A N 1
ATOM 841 C CA . ASP A 1 104 ? -2.219 -9.729 -13.302 1.00 89.62 104 ASP A CA 1
ATOM 842 C C . ASP A 1 104 ? -2.803 -10.372 -12.040 1.00 89.62 104 ASP A C 1
ATOM 844 O O . ASP A 1 104 ? -3.979 -10.175 -11.726 1.00 89.62 104 ASP A O 1
ATOM 848 N N . ARG A 1 105 ? -1.977 -11.087 -11.271 1.00 89.44 105 ARG A N 1
ATOM 849 C CA . ARG A 1 105 ? -2.362 -11.713 -9.999 1.00 89.44 105 ARG A CA 1
ATOM 850 C C . ARG A 1 105 ? -2.247 -10.789 -8.790 1.00 89.44 105 ARG A C 1
ATOM 852 O O . ARG A 1 105 ? -2.669 -11.163 -7.698 1.00 89.44 105 ARG A O 1
ATOM 859 N N . TYR A 1 106 ? -1.676 -9.595 -8.934 1.00 89.69 106 TYR A N 1
ATOM 860 C CA . TYR A 1 106 ? -1.321 -8.771 -7.781 1.00 89.69 106 TYR A CA 1
ATOM 861 C C . TYR A 1 106 ? -2.320 -7.647 -7.500 1.00 89.69 106 TYR A C 1
ATOM 863 O O . TYR A 1 106 ? -2.664 -6.838 -8.358 1.00 89.69 106 TYR A O 1
ATOM 871 N N . GLY A 1 107 ? -2.670 -7.517 -6.221 1.00 90.81 107 GLY A N 1
ATOM 872 C CA . GLY A 1 107 ? -3.331 -6.342 -5.668 1.00 90.81 107 GLY A CA 1
ATOM 873 C C . GLY A 1 107 ? -4.849 -6.305 -5.825 1.00 90.81 107 GLY A C 1
ATOM 874 O O . GLY A 1 107 ? -5.496 -7.259 -6.251 1.00 90.81 107 GLY A O 1
ATOM 875 N N . VAL A 1 108 ? -5.411 -5.166 -5.422 1.00 92.69 108 VAL A N 1
ATOM 876 C CA . VAL A 1 108 ? -6.799 -4.784 -5.692 1.00 92.69 108 VAL A CA 1
ATOM 877 C C . VAL A 1 108 ? -6.764 -3.748 -6.806 1.00 92.69 108 VAL A C 1
ATOM 879 O O . VAL A 1 108 ? -6.057 -2.743 -6.678 1.00 92.69 108 VAL A O 1
ATOM 882 N N . VAL A 1 109 ? -7.483 -4.008 -7.892 1.00 91.94 109 VAL A N 1
ATOM 883 C CA . VAL A 1 109 ? -7.572 -3.143 -9.071 1.00 91.94 109 VAL A CA 1
ATOM 884 C C . VAL A 1 109 ? -9.042 -2.829 -9.292 1.00 91.94 109 VAL A C 1
ATOM 886 O O . VAL A 1 109 ? -9.843 -3.749 -9.434 1.00 91.94 109 VAL A O 1
ATOM 889 N N . ASP A 1 110 ? -9.388 -1.541 -9.267 1.00 89.62 110 ASP A N 1
ATOM 890 C CA . ASP A 1 110 ? -10.766 -1.054 -9.430 1.00 89.62 110 ASP A CA 1
ATOM 891 C C . ASP A 1 110 ? -11.766 -1.756 -8.489 1.00 89.62 110 ASP A C 1
ATOM 893 O O . ASP A 1 110 ? -12.837 -2.205 -8.889 1.00 89.62 110 ASP A O 1
ATOM 897 N N . GLY A 1 111 ? -11.380 -1.896 -7.216 1.00 88.62 111 GLY A N 1
ATOM 898 C CA . GLY A 1 111 ? -12.178 -2.553 -6.177 1.00 88.62 111 GLY A CA 1
ATOM 899 C C . GLY A 1 111 ? -12.173 -4.085 -6.215 1.00 88.62 111 GLY A C 1
ATOM 900 O O . GLY A 1 111 ? -12.695 -4.708 -5.292 1.00 88.62 111 GLY A O 1
ATOM 901 N N . VAL A 1 112 ? -11.558 -4.713 -7.223 1.00 92.31 112 VAL A N 1
ATOM 902 C CA . VAL A 1 112 ? -11.527 -6.176 -7.377 1.00 92.31 112 VAL A CA 1
ATOM 903 C C . VAL A 1 112 ? -10.166 -6.735 -6.975 1.00 92.31 112 VAL A C 1
ATOM 905 O O . VAL A 1 112 ? -9.131 -6.356 -7.527 1.00 92.31 112 VAL A O 1
ATOM 908 N N . ALA A 1 113 ? -10.156 -7.662 -6.016 1.00 92.00 113 ALA A N 1
ATOM 909 C CA . ALA A 1 113 ? -8.950 -8.375 -5.610 1.00 92.00 113 ALA A CA 1
ATOM 910 C C . ALA A 1 113 ? -8.540 -9.405 -6.675 1.00 92.00 113 ALA A C 1
ATOM 912 O O . ALA A 1 113 ? -9.347 -10.237 -7.084 1.00 92.00 113 ALA A O 1
ATOM 913 N N . LYS A 1 114 ? -7.281 -9.350 -7.117 1.00 91.94 114 LYS A N 1
ATOM 914 C CA . LYS A 1 114 ? -6.711 -10.288 -8.099 1.00 91.94 114 LYS A CA 1
ATOM 915 C C . LYS A 1 114 ? -6.233 -11.601 -7.481 1.00 91.94 114 LYS A C 1
ATOM 917 O O . LYS A 1 114 ? -6.227 -12.631 -8.142 1.00 91.94 114 LYS A O 1
ATOM 922 N N . ASP A 1 115 ? -5.887 -11.559 -6.200 1.00 89.12 115 ASP A N 1
ATOM 923 C CA . ASP A 1 115 ? -5.586 -12.720 -5.368 1.00 89.12 115 ASP A CA 1
ATOM 924 C C . ASP A 1 115 ? -6.372 -12.576 -4.054 1.00 89.12 115 ASP A C 1
ATOM 926 O O . ASP A 1 115 ? -6.422 -11.459 -3.522 1.00 89.12 115 ASP A O 1
ATOM 930 N N . PRO A 1 116 ? -6.967 -13.651 -3.501 1.00 87.38 116 PRO A N 1
ATOM 931 C CA . PRO A 1 116 ? -7.724 -13.589 -2.246 1.00 87.38 116 PRO A CA 1
ATOM 932 C C . PRO A 1 116 ? -6.947 -12.938 -1.094 1.00 87.38 116 PRO A C 1
ATOM 934 O O . PRO A 1 116 ? -7.500 -12.171 -0.309 1.00 87.38 116 PRO A O 1
ATOM 937 N N . ARG A 1 117 ? -5.623 -13.131 -1.036 1.00 85.25 117 ARG A N 1
ATOM 938 C CA . ARG A 1 117 ? -4.765 -12.533 0.002 1.00 85.25 117 ARG A CA 1
ATOM 939 C C . ARG A 1 117 ? -4.638 -11.009 -0.135 1.00 85.25 117 ARG A C 1
ATOM 941 O O . ARG A 1 117 ? -4.224 -10.339 0.812 1.00 85.25 117 ARG A O 1
ATOM 948 N N . CYS A 1 118 ? -4.987 -10.436 -1.291 1.00 89.38 118 CYS A N 1
ATOM 949 C CA . CYS A 1 118 ? -5.005 -8.988 -1.516 1.00 89.38 118 CYS A CA 1
ATOM 950 C C . CYS A 1 118 ? -6.279 -8.302 -1.028 1.00 89.38 118 CYS A C 1
ATOM 952 O O . CYS A 1 118 ? -6.249 -7.085 -0.854 1.00 89.38 118 CYS A O 1
ATOM 954 N N . GLU A 1 119 ? -7.374 -9.034 -0.814 1.00 89.00 119 GLU A N 1
ATOM 955 C CA . GLU A 1 119 ? -8.715 -8.477 -0.578 1.00 89.00 119 GLU A CA 1
ATOM 956 C C . GLU A 1 119 ? -8.735 -7.419 0.536 1.00 89.00 119 GLU A C 1
ATOM 958 O O . GLU A 1 119 ? -9.266 -6.317 0.386 1.00 89.00 119 GLU A O 1
ATOM 963 N N . ASN A 1 120 ? -8.053 -7.720 1.640 1.00 89.69 120 ASN A N 1
ATOM 964 C CA . ASN A 1 120 ? -7.989 -6.853 2.813 1.00 89.69 120 ASN A CA 1
ATOM 965 C C . ASN A 1 120 ? -6.741 -5.956 2.853 1.00 89.69 120 ASN A C 1
ATOM 967 O O . ASN A 1 120 ? -6.530 -5.222 3.819 1.00 89.69 120 ASN A O 1
ATOM 971 N N . CYS A 1 121 ? -5.898 -5.990 1.818 1.00 89.56 121 CYS A N 1
ATOM 972 C CA . CYS A 1 121 ? -4.645 -5.249 1.800 1.00 89.56 121 CYS A CA 1
ATOM 973 C C . CYS A 1 121 ? -4.895 -3.740 1.675 1.00 89.56 121 CYS A C 1
ATOM 975 O O . CYS A 1 121 ? -5.541 -3.269 0.741 1.00 89.56 121 CYS A O 1
ATOM 977 N N . MET A 1 122 ? -4.320 -2.971 2.599 1.00 92.31 122 MET A N 1
ATOM 978 C CA . MET A 1 122 ? -4.237 -1.506 2.540 1.00 92.31 122 MET A CA 1
ATOM 979 C C . MET A 1 122 ? -2.808 -1.026 2.836 1.00 92.31 122 MET A C 1
ATOM 981 O O . MET A 1 122 ? -2.595 0.057 3.371 1.00 92.31 122 MET A O 1
ATOM 985 N N . THR A 1 123 ? -1.809 -1.863 2.543 1.00 89.25 123 THR A N 1
ATOM 986 C CA . THR A 1 123 ? -0.412 -1.616 2.915 1.00 89.25 123 THR A CA 1
ATOM 987 C C . THR A 1 123 ? 0.220 -0.518 2.062 1.00 89.25 123 THR A C 1
ATOM 989 O O . THR A 1 123 ? 0.169 -0.551 0.833 1.00 89.25 123 THR A O 1
ATOM 992 N N . HIS A 1 124 ? 0.914 0.403 2.728 1.00 90.50 124 HIS A N 1
ATOM 993 C CA . HIS A 1 124 ? 1.598 1.552 2.133 1.00 90.50 124 HIS A CA 1
ATOM 994 C C . HIS A 1 124 ? 2.395 1.229 0.862 1.00 90.50 124 HIS A C 1
ATOM 996 O O . HIS A 1 124 ? 2.282 1.947 -0.124 1.00 90.50 124 HIS A O 1
ATOM 1002 N N . CYS A 1 125 ? 3.170 0.138 0.844 1.00 88.44 125 CYS A N 1
ATOM 1003 C CA . CYS A 1 125 ? 4.079 -0.175 -0.262 1.00 88.44 125 CYS A CA 1
ATOM 1004 C C . CYS A 1 125 ? 3.402 -0.331 -1.635 1.00 88.44 125 CYS A C 1
ATOM 1006 O O . CYS A 1 125 ? 4.070 -0.154 -2.648 1.00 88.44 125 CYS A O 1
ATOM 1008 N N . GLY A 1 126 ? 2.109 -0.667 -1.676 1.00 90.00 126 GLY A N 1
ATOM 1009 C CA . GLY A 1 126 ? 1.349 -0.778 -2.923 1.00 90.00 126 GLY A CA 1
ATOM 1010 C C . GLY A 1 126 ? 0.513 0.460 -3.247 1.00 90.00 126 GLY A C 1
ATOM 1011 O O . GLY A 1 126 ? 0.343 0.787 -4.417 1.00 90.00 126 GLY A O 1
ATOM 1012 N N . TYR A 1 127 ? -0.002 1.162 -2.236 1.00 94.25 127 TYR A N 1
ATOM 1013 C CA . TYR A 1 127 ? -0.980 2.240 -2.434 1.00 94.25 127 TYR A CA 1
ATOM 1014 C C . TYR A 1 127 ? -0.382 3.646 -2.356 1.00 94.25 127 TYR A C 1
ATOM 1016 O O . TYR A 1 127 ? -0.869 4.545 -3.041 1.00 94.25 127 TYR A O 1
ATOM 1024 N N . GLU A 1 128 ? 0.692 3.845 -1.590 1.00 94.19 128 GLU A N 1
ATOM 1025 C CA . GLU A 1 128 ? 1.405 5.125 -1.578 1.00 94.19 128 GLU A CA 1
ATOM 1026 C C . GLU A 1 128 ? 1.985 5.459 -2.957 1.00 94.19 128 GLU A C 1
ATOM 1028 O O . GLU A 1 128 ? 1.801 6.588 -3.399 1.00 94.19 128 GLU A O 1
ATOM 1033 N N . PRO A 1 129 ? 2.616 4.531 -3.706 1.00 93.88 129 PRO A N 1
ATOM 1034 C CA . PRO A 1 129 ? 3.095 4.860 -5.045 1.00 93.88 129 PRO A CA 1
ATOM 1035 C C . PRO A 1 129 ? 1.968 5.246 -6.003 1.00 93.88 129 PRO A C 1
ATOM 1037 O O . PRO A 1 129 ? 2.138 6.168 -6.792 1.00 93.88 129 PRO A O 1
ATOM 1040 N N . THR A 1 130 ? 0.798 4.605 -5.911 1.00 94.44 130 THR A N 1
ATOM 1041 C CA . THR A 1 130 ? -0.395 5.006 -6.677 1.00 94.44 130 THR A CA 1
ATOM 1042 C C . THR A 1 130 ? -0.768 6.455 -6.368 1.00 94.44 130 THR A C 1
ATOM 1044 O O . THR A 1 130 ? -0.949 7.259 -7.284 1.00 94.44 130 THR A O 1
ATOM 1047 N N . ALA A 1 131 ? -0.811 6.798 -5.081 1.00 93.94 131 ALA A N 1
ATOM 1048 C CA . ALA A 1 131 ? -1.122 8.133 -4.593 1.00 93.94 131 ALA A CA 1
ATOM 1049 C C . ALA A 1 131 ? -0.071 9.185 -5.002 1.00 93.94 131 ALA A C 1
ATOM 1051 O O . ALA A 1 131 ? -0.422 10.270 -5.469 1.00 93.94 131 ALA A O 1
ATOM 1052 N N . ALA A 1 132 ? 1.214 8.855 -4.871 1.00 91.06 132 ALA A N 1
ATOM 1053 C CA . ALA A 1 132 ? 2.339 9.738 -5.159 1.00 91.06 132 ALA A CA 1
ATOM 1054 C C . ALA A 1 132 ? 2.527 9.977 -6.663 1.00 91.06 132 ALA A C 1
ATOM 1056 O O . ALA A 1 132 ? 2.763 11.109 -7.080 1.00 91.06 132 ALA A O 1
ATOM 1057 N N . LEU A 1 133 ? 2.371 8.935 -7.486 1.00 90.69 133 LEU A N 1
ATOM 1058 C CA . LEU A 1 133 ? 2.462 9.026 -8.948 1.00 90.69 133 LEU A CA 1
ATOM 1059 C C . LEU A 1 133 ? 1.205 9.631 -9.589 1.00 90.69 133 LEU A C 1
ATOM 1061 O O . LEU A 1 133 ? 1.150 9.779 -10.807 1.00 90.69 133 LEU A O 1
ATOM 1065 N N . GLY A 1 134 ? 0.173 9.948 -8.800 1.00 90.12 134 GLY A N 1
ATOM 1066 C CA . GLY A 1 134 ? -1.077 10.504 -9.312 1.00 90.12 134 GLY A CA 1
ATOM 1067 C C . GLY A 1 134 ? -1.875 9.523 -10.172 1.00 90.12 134 GLY A C 1
ATOM 1068 O O . GLY A 1 134 ? -2.711 9.953 -10.976 1.00 90.12 134 GLY A O 1
ATOM 1069 N N . ARG A 1 135 ? -1.654 8.209 -10.011 1.00 88.56 135 ARG A N 1
ATOM 1070 C CA . ARG A 1 135 ? -2.510 7.196 -10.636 1.00 88.56 135 ARG A CA 1
ATOM 1071 C C . ARG A 1 135 ? -3.886 7.300 -9.979 1.00 88.56 135 ARG A C 1
ATOM 1073 O O . ARG A 1 135 ? -3.994 7.273 -8.760 1.00 88.56 135 ARG A O 1
ATOM 1080 N N . GLN A 1 136 ? -4.927 7.480 -10.791 1.00 90.62 136 GLN A N 1
ATOM 1081 C CA . GLN A 1 136 ? -6.287 7.800 -10.327 1.00 90.62 136 GLN A CA 1
ATOM 1082 C C . GLN A 1 136 ? -6.382 9.141 -9.571 1.00 90.62 136 GLN A C 1
ATOM 1084 O O . GLN A 1 136 ? -7.193 9.283 -8.656 1.00 90.62 136 GLN A O 1
ATOM 1089 N N . SER A 1 137 ? -5.561 10.133 -9.930 1.00 92.31 137 SER A N 1
ATOM 1090 C CA . SER A 1 137 ? -5.654 11.488 -9.371 1.00 92.31 137 SER A CA 1
ATOM 1091 C C . SER A 1 137 ? -7.036 12.119 -9.592 1.00 92.31 137 SER A C 1
ATOM 1093 O O . SER A 1 137 ? -7.673 11.955 -10.632 1.00 92.31 137 SER A O 1
ATOM 1095 N N . ARG A 1 138 ? -7.510 12.845 -8.577 1.00 94.75 138 ARG A N 1
ATOM 1096 C CA . ARG A 1 138 ? -8.724 13.669 -8.612 1.00 94.75 138 ARG A CA 1
ATOM 1097 C C . ARG A 1 138 ? -8.340 15.154 -8.678 1.00 94.75 138 ARG A C 1
ATOM 1099 O O . ARG A 1 138 ? -7.240 15.518 -8.245 1.00 94.75 138 ARG A O 1
ATOM 1106 N N . PRO A 1 139 ? -9.231 16.039 -9.165 1.00 95.50 139 PRO A N 1
ATOM 1107 C CA . PRO A 1 139 ? -9.001 17.479 -9.111 1.00 95.50 139 PRO A CA 1
ATOM 1108 C C . PRO A 1 139 ? -8.601 17.941 -7.700 1.00 95.50 139 PRO A C 1
ATOM 1110 O O . PRO A 1 139 ? -9.247 17.595 -6.712 1.00 95.50 139 PRO A O 1
ATOM 1113 N N . GLY A 1 140 ? -7.509 18.704 -7.608 1.00 93.50 140 GLY A N 1
ATOM 1114 C CA . GLY A 1 140 ? -6.963 19.212 -6.345 1.00 93.50 140 GLY A CA 1
ATOM 1115 C C . GLY A 1 140 ? -5.921 18.318 -5.662 1.00 93.50 140 GLY A C 1
ATOM 1116 O O . GLY A 1 140 ? -5.226 18.806 -4.772 1.00 93.50 140 GLY A O 1
ATOM 1117 N N . ASP A 1 141 ? -5.729 17.064 -6.083 1.00 95.25 141 ASP A N 1
ATOM 1118 C CA . ASP A 1 141 ? -4.735 16.168 -5.466 1.00 95.25 141 ASP A CA 1
ATOM 1119 C C . ASP A 1 141 ? -3.299 16.695 -5.612 1.00 95.25 141 ASP A C 1
ATOM 1121 O O . ASP A 1 141 ? -2.529 16.675 -4.652 1.00 95.25 141 ASP A O 1
ATOM 1125 N N . THR A 1 142 ? -2.958 17.271 -6.768 1.00 93.62 142 THR A N 1
ATOM 1126 C CA . THR A 1 142 ? -1.661 17.934 -6.981 1.00 93.62 142 THR A CA 1
ATOM 1127 C C . THR A 1 142 ? -1.434 19.060 -5.976 1.00 93.62 142 THR A C 1
ATOM 1129 O O . THR A 1 142 ? -0.365 19.150 -5.377 1.00 93.62 142 THR A O 1
ATOM 1132 N N . LEU A 1 143 ? -2.453 19.888 -5.728 1.00 94.12 143 LEU A N 1
ATOM 1133 C CA . LEU A 1 143 ? -2.360 20.975 -4.756 1.00 94.12 143 LEU A CA 1
ATOM 1134 C C . LEU A 1 143 ? -2.209 20.435 -3.328 1.00 94.12 143 LEU A C 1
ATOM 1136 O O . LEU A 1 143 ? -1.369 20.935 -2.582 1.00 94.12 143 LEU A O 1
ATOM 1140 N N . LYS A 1 144 ? -2.957 19.385 -2.956 1.00 92.88 144 LYS A N 1
ATOM 1141 C C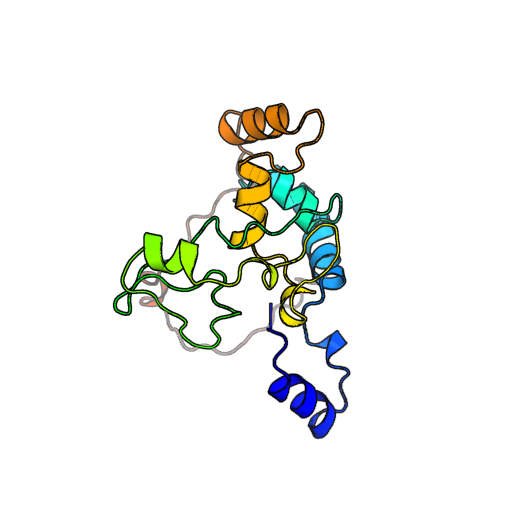A . LYS A 1 144 ? -2.784 18.708 -1.658 1.00 92.88 144 LYS A CA 1
ATOM 1142 C C . LYS A 1 144 ? -1.349 18.2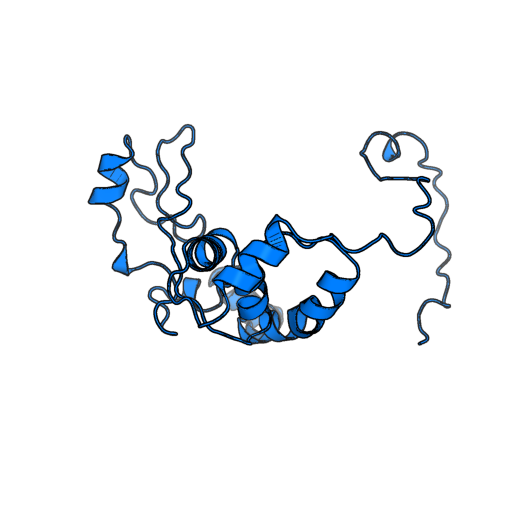14 -1.485 1.00 92.88 144 LYS A C 1
ATOM 1144 O O . LYS A 1 144 ? -0.773 18.420 -0.421 1.00 92.88 144 LYS A O 1
ATOM 1149 N N . ASN A 1 145 ? -0.761 17.613 -2.520 1.00 92.06 145 ASN A N 1
ATOM 1150 C CA . ASN A 1 145 ? 0.625 17.144 -2.495 1.00 92.06 145 ASN A CA 1
ATOM 1151 C C . ASN A 1 145 ? 1.631 18.299 -2.396 1.00 92.06 145 ASN A C 1
ATOM 1153 O O . ASN A 1 145 ? 2.588 18.193 -1.631 1.00 92.06 145 ASN A O 1
ATOM 1157 N N . ILE A 1 146 ? 1.417 19.414 -3.099 1.00 93.31 146 ILE A N 1
ATOM 1158 C CA . ILE A 1 146 ? 2.270 20.609 -2.984 1.00 93.31 146 ILE A CA 1
ATOM 1159 C C . ILE A 1 146 ? 2.220 21.166 -1.556 1.00 93.31 146 ILE A C 1
ATOM 1161 O O . ILE A 1 146 ? 3.265 21.357 -0.937 1.00 93.31 146 ILE A O 1
ATOM 1165 N N . ILE A 1 147 ? 1.021 21.360 -0.998 1.00 92.50 147 ILE A N 1
ATOM 1166 C CA . ILE A 1 147 ? 0.840 21.842 0.381 1.00 92.50 147 ILE A CA 1
ATOM 1167 C C . ILE A 1 147 ? 1.453 20.859 1.381 1.00 92.50 147 ILE A C 1
ATOM 1169 O O . ILE A 1 147 ? 2.093 21.270 2.342 1.00 92.50 147 ILE A O 1
ATOM 1173 N N . PHE A 1 148 ? 1.289 19.558 1.163 1.00 90.12 148 PHE A N 1
ATOM 1174 C CA . PHE A 1 148 ? 1.871 18.547 2.032 1.00 90.12 148 PHE A CA 1
ATOM 1175 C C . PHE A 1 148 ? 3.400 18.586 2.027 1.00 90.12 148 PHE A C 1
ATOM 1177 O O . PHE A 1 148 ? 3.994 18.508 3.099 1.00 90.12 148 PHE A O 1
ATOM 1184 N N . ASN A 1 149 ? 4.043 18.719 0.865 1.00 91.25 149 ASN A N 1
ATOM 1185 C CA . ASN A 1 149 ? 5.504 18.707 0.764 1.00 91.25 149 ASN A CA 1
ATOM 1186 C C . ASN A 1 149 ? 6.140 20.030 1.208 1.00 91.25 149 ASN A C 1
ATOM 1188 O O . ASN A 1 149 ? 7.125 20.008 1.942 1.00 91.25 149 ASN A O 1
ATOM 1192 N N . PHE A 1 150 ? 5.560 21.162 0.804 1.00 94.25 150 PHE A N 1
ATOM 1193 C CA . PHE A 1 150 ? 6.182 22.484 0.945 1.00 94.25 150 PHE A CA 1
ATOM 1194 C C . PHE A 1 150 ? 5.459 23.421 1.920 1.00 94.25 150 PHE A C 1
ATOM 1196 O O . PHE A 1 150 ? 5.973 24.487 2.249 1.00 94.25 150 PHE A O 1
ATOM 1203 N N . GLY A 1 151 ? 4.266 23.054 2.388 1.00 91.75 151 GLY A N 1
ATOM 1204 C CA . GLY A 1 151 ? 3.517 23.830 3.370 1.00 91.75 151 GLY A CA 1
ATOM 1205 C C . GLY A 1 151 ? 4.046 23.668 4.796 1.00 91.75 151 GLY A C 1
ATOM 1206 O O . GLY A 1 151 ? 4.809 22.755 5.122 1.00 91.75 151 GLY A O 1
ATOM 1207 N N . ALA A 1 152 ? 3.597 24.563 5.677 1.00 91.25 152 ALA A N 1
ATOM 1208 C CA . ALA A 1 152 ? 3.959 24.529 7.088 1.00 91.25 152 ALA A CA 1
ATOM 1209 C C . ALA A 1 152 ? 3.482 23.230 7.758 1.00 91.25 152 ALA A C 1
ATOM 1211 O O . ALA A 1 152 ? 2.323 22.828 7.631 1.00 91.25 152 ALA A O 1
ATOM 1212 N N . LYS A 1 153 ? 4.376 22.584 8.512 1.00 89.00 153 LYS A N 1
ATOM 1213 C CA . LYS A 1 153 ? 4.042 21.393 9.300 1.00 89.00 153 LYS A CA 1
ATOM 1214 C C . LYS A 1 153 ? 3.320 21.779 10.599 1.00 89.00 153 LYS A C 1
ATOM 1216 O O . LYS A 1 153 ? 3.534 22.885 11.106 1.00 89.00 153 LYS A O 1
ATOM 1221 N N . PRO A 1 154 ? 2.481 20.888 11.163 1.00 88.12 154 PRO A N 1
ATOM 1222 C CA . PRO A 1 154 ? 1.844 21.126 12.453 1.00 88.12 154 PRO A CA 1
ATOM 1223 C C . PRO A 1 154 ? 2.876 21.461 13.529 1.00 88.12 154 PRO A C 1
ATOM 1225 O O . PRO A 1 154 ? 3.894 20.778 13.652 1.00 88.12 154 PRO A O 1
ATOM 1228 N N . LYS A 1 155 ? 2.605 22.500 14.325 1.00 84.50 155 LYS A N 1
ATOM 1229 C CA . LYS A 1 155 ? 3.432 22.801 15.496 1.00 84.50 155 LYS A CA 1
ATOM 1230 C C . LYS A 1 155 ? 3.239 21.691 16.539 1.00 84.50 155 LYS A C 1
ATOM 1232 O O . LYS A 1 155 ? 2.090 21.301 16.770 1.00 84.50 155 LYS A O 1
ATOM 1237 N N . PRO A 1 156 ? 4.311 21.215 17.195 1.00 78.62 156 PRO A N 1
ATOM 1238 C CA . PRO A 1 156 ? 4.185 20.288 18.313 1.00 78.62 156 PRO A CA 1
ATOM 1239 C C . PRO A 1 156 ? 3.239 20.871 19.371 1.00 78.62 156 PRO A C 1
ATOM 1241 O O . PRO A 1 156 ? 3.352 22.048 19.720 1.00 78.62 156 PRO A O 1
ATOM 1244 N N . ARG A 1 157 ? 2.291 20.074 19.873 1.00 72.44 157 ARG A N 1
ATOM 1245 C CA . ARG A 1 157 ? 1.469 20.459 21.031 1.00 72.44 157 ARG A CA 1
ATOM 1246 C C . ARG A 1 157 ? 2.094 19.926 22.311 1.00 72.44 157 ARG A C 1
ATOM 1248 O O . ARG A 1 157 ? 2.397 18.742 22.391 1.00 72.44 157 ARG A O 1
ATOM 1255 N N . GLY A 1 158 ? 2.181 20.793 23.316 1.00 70.75 158 GLY A N 1
ATOM 1256 C CA . GLY A 1 158 ? 2.720 20.472 24.637 1.00 70.75 158 GLY A CA 1
ATOM 1257 C C . GLY A 1 158 ? 4.221 20.741 24.756 1.00 70.75 158 GLY A C 1
ATOM 1258 O O . GLY A 1 158 ? 4.924 20.922 23.762 1.00 70.75 158 GLY A O 1
ATOM 1259 N N . LYS A 1 159 ? 4.716 20.782 25.998 1.00 62.06 159 LYS A N 1
ATOM 1260 C CA . LYS A 1 159 ? 6.154 20.687 26.258 1.00 62.06 159 LYS A CA 1
ATOM 1261 C C . LYS A 1 159 ? 6.545 19.253 25.914 1.00 62.06 159 LYS A C 1
ATOM 1263 O O . LYS A 1 159 ? 6.064 18.333 26.567 1.00 62.06 159 LYS A O 1
ATOM 1268 N N . VAL A 1 160 ? 7.372 19.052 24.889 1.00 58.34 160 VAL A N 1
ATOM 1269 C CA . VAL A 1 160 ? 8.061 17.769 24.717 1.00 58.34 160 VAL A CA 1
ATOM 1270 C C . VAL A 1 160 ? 8.951 17.637 25.944 1.00 58.34 160 VAL A C 1
ATOM 1272 O O . VAL A 1 160 ? 9.996 18.283 26.020 1.00 58.34 160 VAL A O 1
ATOM 1275 N N . VAL A 1 161 ? 8.500 16.897 26.956 1.00 53.72 161 VAL A N 1
ATOM 1276 C CA . VAL A 1 161 ? 9.386 16.538 28.053 1.00 53.72 161 VAL A CA 1
ATOM 1277 C C . VAL A 1 161 ? 10.367 15.561 27.423 1.00 53.72 161 VAL A C 1
ATOM 1279 O O . VAL A 1 161 ? 10.033 14.419 27.142 1.00 53.72 161 VAL A O 1
ATOM 1282 N N . LEU A 1 162 ? 11.567 16.047 27.110 1.00 53.47 162 LEU A N 1
ATOM 1283 C CA . LEU A 1 162 ? 12.684 15.243 26.606 1.00 53.47 162 LEU A CA 1
ATOM 1284 C C . LEU A 1 162 ? 13.155 14.190 27.628 1.00 53.47 162 LEU A C 1
ATOM 1286 O O . LEU A 1 162 ? 14.139 13.498 27.374 1.00 53.47 162 LEU A O 1
ATOM 1290 N N . SER A 1 163 ? 12.483 14.069 28.778 1.00 53.81 163 SER A N 1
ATOM 1291 C CA . SER A 1 163 ? 12.683 12.963 29.697 1.00 53.81 163 SER A CA 1
ATOM 1292 C C . SER A 1 163 ? 12.192 11.688 29.020 1.00 53.81 163 SER A C 1
ATOM 1294 O O . SER A 1 163 ? 10.993 11.461 28.876 1.00 53.81 163 SER A O 1
ATOM 1296 N N . GLU A 1 164 ? 13.166 10.881 28.618 1.00 52.81 164 GLU A N 1
ATOM 1297 C CA . GLU A 1 164 ? 13.004 9.482 28.233 1.00 52.81 164 GLU A CA 1
ATOM 1298 C C . GLU A 1 164 ? 12.401 9.246 26.848 1.00 52.81 164 GLU A C 1
ATOM 1300 O O . GLU A 1 164 ? 11.481 8.455 26.650 1.00 52.81 164 GLU A O 1
ATOM 1305 N N . ILE A 1 165 ? 13.025 9.833 25.822 1.00 53.84 165 ILE A N 1
ATOM 1306 C CA . ILE A 1 165 ? 13.019 9.150 24.526 1.00 53.84 165 ILE A CA 1
ATOM 1307 C C . ILE A 1 165 ? 13.686 7.785 24.756 1.00 53.84 165 ILE A C 1
ATOM 1309 O O . ILE A 1 165 ? 14.890 7.703 25.013 1.00 53.84 165 ILE A O 1
ATOM 1313 N N . PHE A 1 166 ? 12.882 6.722 24.703 1.00 56.06 166 PHE A N 1
ATOM 1314 C CA . PHE A 1 166 ? 13.302 5.324 24.789 1.00 56.06 166 PHE A CA 1
ATOM 1315 C C . PHE A 1 166 ? 14.170 4.983 23.567 1.00 56.06 166 PHE A C 1
ATOM 1317 O O . PHE A 1 166 ? 13.714 4.434 22.569 1.00 56.06 166 PHE A O 1
ATOM 1324 N N . ASN A 1 167 ? 15.442 5.367 23.612 1.00 60.34 167 ASN A N 1
ATOM 1325 C CA . ASN A 1 167 ? 16.420 5.140 22.548 1.00 60.34 167 ASN A CA 1
ATOM 1326 C C . ASN A 1 167 ? 17.270 3.879 22.796 1.00 60.34 167 ASN A C 1
ATOM 1328 O O . ASN A 1 167 ? 18.366 3.758 22.260 1.00 60.34 167 ASN A O 1
ATOM 1332 N N . GLY A 1 168 ? 16.802 2.955 23.645 1.00 55.78 168 GLY A N 1
ATOM 1333 C CA . GLY A 1 168 ? 17.523 1.735 24.033 1.00 55.78 168 GLY A CA 1
ATOM 1334 C C . GLY A 1 168 ? 18.734 1.966 24.951 1.00 55.78 168 GLY A C 1
ATOM 1335 O O . GLY A 1 168 ? 19.083 1.076 25.717 1.00 55.78 168 GLY A O 1
ATOM 1336 N N . ILE A 1 169 ? 19.322 3.166 24.951 1.00 52.94 169 ILE A N 1
ATOM 1337 C CA . ILE A 1 169 ? 20.416 3.575 25.847 1.00 52.94 169 ILE A CA 1
ATOM 1338 C C . ILE A 1 169 ? 19.849 3.957 27.219 1.00 52.94 169 ILE A C 1
ATOM 1340 O O . ILE A 1 169 ? 20.399 3.567 28.248 1.00 52.94 169 ILE A O 1
ATOM 1344 N N . SER A 1 170 ? 18.707 4.651 27.242 1.00 51.56 170 SER A N 1
ATOM 1345 C CA . SER A 1 170 ? 17.998 5.010 28.478 1.00 51.56 170 SER A CA 1
ATOM 1346 C C . SER A 1 170 ? 17.422 3.795 29.215 1.00 51.56 170 SER A C 1
ATOM 1348 O O . SER A 1 170 ? 17.282 3.847 30.422 1.00 51.56 170 SER A O 1
ATOM 1350 N N . ALA A 1 171 ? 17.147 2.683 28.520 1.00 51.22 171 ALA A N 1
ATOM 1351 C CA . ALA A 1 171 ? 16.612 1.455 29.123 1.00 51.22 171 ALA A CA 1
ATOM 1352 C C . ALA A 1 171 ? 17.674 0.615 29.861 1.00 51.22 171 ALA A C 1
ATOM 1354 O O . ALA A 1 171 ? 17.336 -0.262 30.651 1.00 51.22 171 ALA A O 1
ATOM 1355 N N . ALA A 1 172 ? 18.962 0.859 29.594 1.00 46.28 172 ALA A N 1
ATOM 1356 C CA . ALA A 1 172 ? 20.062 0.166 30.265 1.00 46.28 172 ALA A CA 1
ATOM 1357 C C . ALA A 1 172 ? 20.357 0.740 31.660 1.00 46.28 172 ALA A C 1
ATOM 1359 O O . ALA A 1 172 ? 21.063 0.118 32.455 1.00 46.28 172 ALA A O 1
ATOM 1360 N N . LYS A 1 173 ? 19.828 1.928 31.962 1.00 49.84 173 LYS A N 1
ATOM 1361 C CA . LYS A 1 173 ? 19.877 2.532 33.287 1.00 49.84 173 LYS A CA 1
ATOM 1362 C C . LYS A 1 173 ? 18.458 2.504 33.831 1.00 49.84 173 LYS A C 1
ATOM 1364 O O . LYS A 1 173 ? 17.577 3.086 33.231 1.00 49.84 173 LYS A O 1
ATOM 1369 N N . GLU A 1 174 ? 18.280 1.827 34.959 1.00 45.31 174 GLU A N 1
ATOM 1370 C CA . GLU A 1 174 ? 17.014 1.685 35.692 1.00 45.31 174 GLU A CA 1
ATOM 1371 C C . GLU A 1 174 ? 16.124 0.501 35.273 1.00 45.31 174 GLU A C 1
ATOM 1373 O O . GLU A 1 174 ? 15.026 0.634 34.748 1.00 45.31 174 GLU A O 1
ATOM 1378 N N . GLN A 1 175 ? 16.548 -0.697 35.686 1.00 37.94 175 GLN A N 1
ATOM 1379 C CA . GLN A 1 175 ? 15.602 -1.645 36.278 1.00 37.94 175 GLN A CA 1
ATOM 1380 C C . GLN A 1 175 ? 15.728 -1.603 37.809 1.00 37.94 175 GLN A C 1
ATOM 1382 O O . GLN A 1 175 ? 16.519 -2.357 38.376 1.00 37.94 175 GLN A O 1
ATOM 1387 N N . PRO A 1 176 ? 14.956 -0.772 38.528 1.00 35.34 176 PRO A N 1
ATOM 1388 C CA . PRO A 1 176 ? 14.612 -1.069 39.899 1.00 35.34 176 PRO A CA 1
ATOM 1389 C C . PRO A 1 176 ? 13.393 -1.991 39.863 1.00 35.34 176 PRO A C 1
ATOM 1391 O O . PRO A 1 176 ? 12.281 -1.600 39.518 1.00 35.34 176 PRO A O 1
ATOM 1394 N N . THR A 1 177 ? 13.609 -3.249 40.230 1.00 41.91 177 THR A N 1
ATOM 1395 C CA . THR A 1 177 ? 12.548 -4.203 40.548 1.00 41.91 177 THR A CA 1
ATOM 1396 C C . THR A 1 177 ? 11.660 -3.641 41.661 1.00 41.91 177 THR A C 1
ATOM 1398 O O . THR A 1 177 ? 11.981 -3.808 42.838 1.00 41.91 177 THR A O 1
ATOM 1401 N N . LYS A 1 178 ? 10.539 -2.993 41.333 1.00 33.44 178 LYS A N 1
ATOM 1402 C CA . LYS A 1 178 ? 9.440 -2.783 42.284 1.00 33.44 178 LYS A CA 1
ATOM 1403 C C . LYS A 1 178 ? 8.090 -3.037 41.617 1.00 33.44 178 LYS A C 1
ATOM 1405 O O . LYS A 1 178 ? 7.822 -2.607 40.503 1.00 33.44 178 LYS A O 1
ATOM 1410 N N . LYS A 1 179 ? 7.308 -3.853 42.326 1.00 32.41 179 LYS A N 1
ATOM 1411 C CA . LYS A 1 179 ? 5.982 -4.374 41.994 1.00 32.41 179 LYS A CA 1
ATOM 1412 C C . LYS A 1 179 ? 4.981 -3.266 41.660 1.00 32.41 179 LYS A C 1
ATOM 1414 O O . LYS A 1 179 ? 5.084 -2.155 42.159 1.00 32.41 179 LYS A O 1
ATOM 1419 N N . ALA A 1 180 ? 4.003 -3.674 40.856 1.00 42.62 180 ALA A N 1
ATOM 1420 C CA . ALA A 1 180 ? 2.815 -2.958 40.425 1.00 42.62 180 ALA A CA 1
ATOM 1421 C C . ALA A 1 180 ? 2.175 -2.039 41.478 1.00 42.62 180 ALA A C 1
ATOM 1423 O O . ALA A 1 180 ? 1.868 -2.479 42.583 1.00 42.62 180 ALA A O 1
ATOM 1424 N N . GLU A 1 181 ? 1.824 -0.835 41.036 1.00 32.69 181 GLU A N 1
ATOM 1425 C CA . GLU A 1 181 ? 0.674 -0.091 41.541 1.00 32.69 181 GLU A CA 1
ATOM 1426 C C . GLU A 1 181 ? -0.087 0.446 40.321 1.00 32.69 181 GLU A C 1
ATOM 1428 O O . GLU A 1 181 ? 0.414 1.257 39.542 1.00 32.69 181 GLU A O 1
ATOM 1433 N N . GLN A 1 182 ? -1.267 -0.126 40.081 1.00 38.88 182 GLN A N 1
ATOM 1434 C CA . GLN A 1 182 ? -2.198 0.326 39.053 1.00 38.88 182 GLN A CA 1
ATOM 1435 C C . GLN A 1 182 ? -2.758 1.682 39.488 1.00 38.88 182 GLN A C 1
ATOM 1437 O O . GLN A 1 182 ? -3.404 1.761 40.528 1.00 38.88 182 GLN A O 1
ATOM 1442 N N . ASN A 1 183 ? -2.540 2.734 38.697 1.00 34.00 183 ASN A N 1
ATOM 1443 C CA . ASN A 1 183 ? -3.185 4.024 38.927 1.00 34.00 183 ASN A CA 1
ATOM 1444 C C . ASN A 1 183 ? -4.538 4.068 38.173 1.00 34.00 183 ASN A C 1
ATOM 1446 O O . ASN A 1 183 ? -4.524 3.985 36.941 1.00 34.00 183 ASN A O 1
ATOM 1450 N N . PRO A 1 184 ? -5.702 4.162 38.852 1.00 37.97 184 PRO A N 1
ATOM 1451 C CA . PRO A 1 184 ? -7.016 4.025 38.219 1.00 37.97 184 PRO A CA 1
ATOM 1452 C C . PRO A 1 184 ? -7.560 5.281 37.504 1.00 37.97 184 PRO A C 1
ATOM 1454 O O . PRO A 1 184 ? -8.690 5.252 37.025 1.00 37.97 184 PRO A O 1
ATOM 1457 N N . GLU A 1 185 ? -6.804 6.371 37.369 1.00 34.72 185 GLU A N 1
ATOM 1458 C CA . GLU A 1 185 ? -7.341 7.655 36.867 1.00 34.72 185 GLU A CA 1
ATOM 1459 C C . GLU A 1 185 ? -7.177 7.939 35.360 1.00 34.72 185 GLU A C 1
ATOM 1461 O O . GLU A 1 185 ? -7.410 9.057 34.915 1.00 34.72 185 GLU A O 1
ATOM 1466 N N . LEU A 1 186 ? -6.849 6.947 34.527 1.00 37.81 186 LEU A N 1
ATOM 1467 C CA . LEU A 1 186 ? -6.777 7.132 33.061 1.00 37.81 186 LEU A CA 1
ATOM 1468 C C . LEU A 1 186 ? -8.043 6.708 32.298 1.00 37.81 186 LEU A C 1
ATOM 1470 O O . LEU A 1 186 ? -8.025 6.579 31.075 1.00 37.81 186 LEU A O 1
ATOM 1474 N N . VAL A 1 187 ? -9.164 6.551 33.005 1.00 39.75 187 VAL A N 1
ATOM 1475 C CA . VAL A 1 187 ? -10.501 6.433 32.408 1.00 39.75 187 VAL A CA 1
ATOM 1476 C C . VAL A 1 187 ? -11.356 7.599 32.890 1.00 39.75 187 VAL A C 1
ATOM 1478 O O . VAL A 1 187 ? -12.103 7.447 33.854 1.00 39.75 187 VAL A O 1
ATOM 1481 N N . ARG A 1 188 ? -11.245 8.759 32.233 1.00 33.59 188 ARG A N 1
ATOM 1482 C CA . ARG A 1 188 ? -12.332 9.741 32.073 1.00 33.59 188 ARG A CA 1
ATOM 1483 C C . ARG A 1 188 ? -11.916 10.879 31.133 1.00 33.59 188 ARG A C 1
ATOM 1485 O O . ARG A 1 188 ? -10.810 11.394 31.250 1.00 33.59 188 ARG A O 1
ATOM 1492 N N . GLU A 1 189 ? -12.889 11.233 30.288 1.00 34.97 189 GLU A N 1
ATOM 1493 C CA . GLU A 1 189 ? -12.964 12.285 29.250 1.00 34.97 189 GLU A CA 1
ATOM 1494 C C . GLU A 1 189 ? -12.540 11.909 27.822 1.00 34.97 189 GLU A C 1
ATOM 1496 O O . GLU A 1 189 ? -11.333 11.828 27.504 1.00 34.97 189 GLU A O 1
#

Sequence (189 aa):
PGYDYDAAKRDMAQRLGIDPSAFFLTRRSTIEKFATAKSWGRRFPLFGTPIYWEFLTGNRDLTCSAWAIPTRNVMGWKAPCYFLTDGKGHYGSYAEMLKDVDWDRYGVVDGVAKDPRCENCMTHCGYEPTAALGRQSRPGDTLKNIIFNFGAKPKPRGKVVLSEIFNGISAAKEQPTKKAEQNPELVRE

Radius of gyration: 21.33 Å; chains: 1; bounding box: 36×50×60 Å